Protein AF-A0A6L5X4W7-F1 (afdb_monomer)

Solvent-accessible surface area (backbone atoms only — not comparable to full-atom values): 11567 Å² total; per-residue (Å²): 134,82,78,75,78,80,90,70,80,94,71,83,84,60,66,62,68,62,53,49,51,51,50,54,52,50,35,51,54,45,37,59,67,44,64,81,65,64,87,34,60,48,41,43,51,51,49,67,75,43,66,89,52,52,74,65,56,51,49,57,47,39,52,72,73,75,53,34,45,56,34,51,51,49,30,52,44,45,70,76,76,35,60,69,74,57,45,42,52,52,55,25,48,48,55,48,50,41,41,53,49,50,30,61,71,78,48,89,60,44,68,68,54,46,51,49,49,48,50,56,60,68,68,52,73,64,74,72,36,51,69,47,3,46,57,52,33,36,35,57,49,55,46,23,52,43,18,45,53,44,3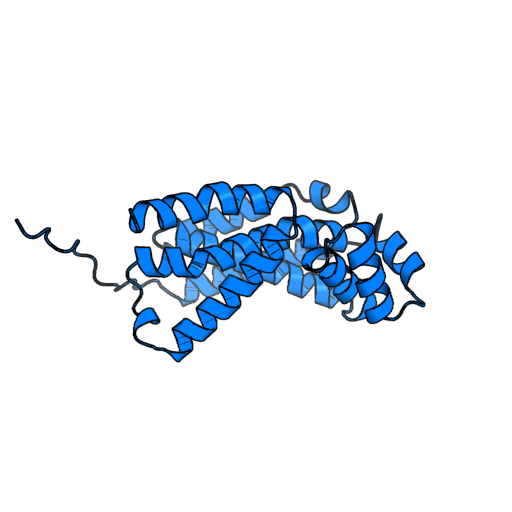4,48,43,66,58,54,37,58,77,66,66,49,81,51,77,82,35,67,69,55,39,52,53,51,52,51,48,17,51,52,12,42,56,40,13,50,47,36,76,73,48,29,52,51,46,58,68,64,54,45,54,61,57,51,64,75,75,109

Sequence (208 aa):
MMKKPCPHPFKRKQNIQYTIYVYSFFFILILLRHFDMQIISDDRVNIANHAEWTFRQIFEWRYTFNGRIFTDMAAEFFYFYVPFWLWKVVDSLVYVGIARLLVFYFSEEKLWQTITVCSLILLFPRDYLSSAGYIATTTNYIYTFFAVLIAVLPIVLALKEYPVFSDKKKVVGISILALFGLLYATNHDQYAMVLMGGVFPDALLSVI

Nearest PDB structures (foldseek):
  7g80-assembly1_B  TM=2.173E-01  e=8.366E+00  Homo sapiens

Mean predicted aligned error: 7.79 Å

Foldseek 3Di:
DDDDPDDDDPPLPAPVVLLVVLLVVLLVVQLVVCPPADQDAQSVVCCVVCVVPDLVRVQVCCCPPQNLNQLVSQLVCCSPPNDPSVVSSVLSVLLSLVLVLCCLQPHSVHSVSSNVSSVVSVPPDCVQCPPRGNSSSCSQPSVLSSLLSLLCVVVSCVVVVPPQVVDPVSVVVSVVSNVSSLVSNCSHPVSVVVCCVPVPVVVVVVVD

Secondary structure (DSSP, 8-state):
-PPPPP---------HHHHHHHHHHHHHHHHHHHTT----HHHHHHHHHHTTS-HHHHHHHHHHHT--HHHHHHHHHHHHHS-HHHHHHHHHHHHHHHHHHHHHHHS---HHHHHHHHHHHHTS-GGGGGSS-HHHHIIIIIHHHHHHHHHHHHHHHHHTT-GGGG-HHHHHHHHHHHHHHHHHHHTSHHHHHHHHHHTHHHHHHTT-

Radius of gyration: 19.48 Å; Cα contacts (8 Å, |Δi|>4): 186; chains: 1; bounding box: 50×45×49 Å

Structure (mmCIF, N/CA/C/O backbone):
data_AF-A0A6L5X4W7-F1
#
_entry.id   AF-A0A6L5X4W7-F1
#
loop_
_atom_site.group_PDB
_atom_site.id
_atom_site.type_symbol
_atom_site.label_atom_id
_atom_site.label_alt_id
_atom_site.label_comp_id
_atom_site.label_asym_id
_atom_site.label_entity_id
_atom_site.label_seq_id
_atom_site.pdbx_PDB_ins_code
_atom_site.Cartn_x
_atom_site.Cartn_y
_atom_site.Cartn_z
_atom_site.occupancy
_atom_site.B_iso_or_equiv
_atom_site.auth_seq_id
_atom_site.auth_comp_id
_atom_site.auth_asym_id
_atom_site.auth_atom_id
_atom_site.pdbx_PDB_model_num
ATOM 1 N N . MET A 1 1 ? -29.253 22.792 27.448 1.00 40.00 1 MET A N 1
ATOM 2 C CA . MET A 1 1 ? -29.399 21.320 27.475 1.00 40.00 1 MET A CA 1
ATOM 3 C C . MET A 1 1 ? -28.060 20.725 27.050 1.00 40.00 1 MET A C 1
ATOM 5 O O . MET A 1 1 ? -27.736 20.768 25.872 1.00 40.00 1 MET A O 1
ATOM 9 N N . MET A 1 2 ? -27.215 20.310 27.998 1.00 38.00 2 MET A N 1
ATOM 10 C CA . MET A 1 2 ? -25.923 19.695 27.666 1.00 38.00 2 MET A CA 1
ATOM 11 C C . MET A 1 2 ? -26.192 18.321 27.045 1.00 38.00 2 MET A C 1
ATOM 13 O O . MET A 1 2 ? -26.842 17.486 27.678 1.00 38.00 2 MET A O 1
ATOM 17 N N . LYS A 1 3 ? -25.728 18.088 25.810 1.00 45.03 3 LYS A N 1
ATOM 18 C CA . LYS A 1 3 ? -25.658 16.734 25.245 1.00 45.03 3 LYS A CA 1
ATOM 19 C C . LYS A 1 3 ? -24.838 15.894 26.222 1.00 45.03 3 LYS A C 1
ATOM 21 O O . LYS A 1 3 ? -23.683 16.216 26.487 1.00 45.03 3 LYS A O 1
ATOM 26 N N . LYS A 1 4 ? -25.445 14.847 26.786 1.00 37.75 4 LYS A N 1
ATOM 27 C CA . LYS A 1 4 ? -24.697 13.831 27.530 1.00 37.75 4 LYS A CA 1
ATOM 28 C C . LYS A 1 4 ? -23.595 13.303 26.598 1.00 37.75 4 LYS A C 1
ATOM 30 O O . LYS A 1 4 ? -23.931 12.955 25.463 1.00 37.75 4 LYS A O 1
ATOM 35 N N . PRO A 1 5 ? -22.323 13.247 27.027 1.00 44.12 5 PRO A N 1
ATOM 36 C CA . PRO A 1 5 ? -21.299 12.566 26.252 1.00 44.12 5 PRO A CA 1
ATOM 37 C C . PRO A 1 5 ? -21.742 11.115 26.042 1.00 44.12 5 PRO A C 1
ATOM 39 O O . PRO A 1 5 ? -22.247 10.469 26.966 1.00 44.12 5 PRO A O 1
ATOM 42 N N . CYS A 1 6 ? -21.630 10.641 24.801 1.00 41.16 6 CYS A N 1
ATOM 43 C CA . CYS A 1 6 ? -21.950 9.265 24.452 1.00 41.16 6 CYS A CA 1
ATOM 44 C C . CYS A 1 6 ? -21.047 8.343 25.291 1.00 41.16 6 CYS A C 1
ATOM 46 O O . CYS A 1 6 ? -19.826 8.509 25.269 1.00 41.16 6 CYS A O 1
ATOM 48 N N . PRO A 1 7 ? -21.597 7.409 26.080 1.00 42.53 7 PRO A N 1
ATOM 49 C CA . PRO A 1 7 ? -20.784 6.610 26.971 1.00 42.53 7 PRO A CA 1
ATOM 50 C C . PRO A 1 7 ? -20.213 5.431 26.190 1.00 42.53 7 PRO A C 1
ATOM 52 O O . PRO A 1 7 ? -20.824 4.372 26.164 1.00 42.53 7 PRO A O 1
ATOM 55 N N . HIS A 1 8 ? -19.019 5.563 25.617 1.00 43.31 8 HIS A N 1
ATOM 56 C CA . HIS A 1 8 ? -18.184 4.387 25.374 1.00 43.31 8 HIS A CA 1
ATOM 57 C C . HIS A 1 8 ? -16.732 4.650 25.773 1.00 43.31 8 HIS A C 1
ATOM 59 O O . HIS A 1 8 ? -15.946 5.159 24.977 1.00 43.31 8 HIS A O 1
ATOM 65 N N . PRO A 1 9 ? -16.337 4.269 27.004 1.00 45.81 9 PRO A N 1
ATOM 66 C CA . PRO A 1 9 ? -14.934 4.242 27.365 1.00 45.81 9 PRO A CA 1
ATOM 67 C C . PRO A 1 9 ? -14.241 3.198 26.489 1.00 45.81 9 PRO A C 1
ATOM 69 O O . PRO A 1 9 ? -14.661 2.039 26.429 1.00 45.81 9 PRO A O 1
ATOM 72 N N . PHE A 1 10 ? -13.171 3.613 25.816 1.00 50.00 10 PHE A N 1
ATOM 73 C CA . PHE A 1 10 ? -12.264 2.753 25.070 1.00 50.00 10 PHE A CA 1
ATOM 74 C C . PHE A 1 10 ? -11.654 1.694 26.009 1.00 50.00 10 PHE A C 1
ATOM 76 O O . PHE A 1 10 ? -10.582 1.855 26.583 1.00 50.00 10 PHE A O 1
ATOM 83 N N . LYS A 1 11 ? -12.374 0.587 26.196 1.00 47.62 11 LYS A N 1
ATOM 84 C CA . LYS A 1 11 ? -11.883 -0.679 26.745 1.00 47.62 11 LYS A CA 1
ATOM 85 C C . LYS A 1 11 ? -12.223 -1.786 25.751 1.00 47.62 11 LYS A C 1
ATOM 87 O O . LYS A 1 11 ? -13.002 -2.691 26.036 1.00 47.62 11 LYS A O 1
ATOM 92 N N . ARG A 1 12 ? -11.633 -1.717 24.554 1.00 54.84 12 ARG A N 1
ATOM 93 C CA . ARG A 1 12 ? -11.667 -2.826 23.591 1.00 54.84 12 ARG A CA 1
ATOM 94 C C . ARG A 1 12 ? -10.686 -3.900 24.051 1.00 54.84 12 ARG A C 1
ATOM 96 O O . ARG A 1 12 ? -9.509 -3.873 23.712 1.00 54.84 12 ARG A O 1
ATOM 103 N N . LYS A 1 13 ? -11.161 -4.847 24.860 1.00 50.84 13 LYS A N 1
ATOM 104 C CA . LYS A 1 13 ? -10.393 -6.044 25.234 1.00 50.84 13 LYS A CA 1
ATOM 105 C C . LYS A 1 13 ? -10.528 -7.089 24.118 1.00 50.84 13 LYS A C 1
ATOM 107 O O . LYS A 1 13 ? -11.171 -8.118 24.284 1.00 50.84 13 LYS A O 1
ATOM 112 N N . GLN A 1 14 ? -9.978 -6.786 22.944 1.00 60.69 14 GLN A N 1
ATOM 113 C CA . GLN A 1 14 ? -9.821 -7.791 21.897 1.00 60.69 14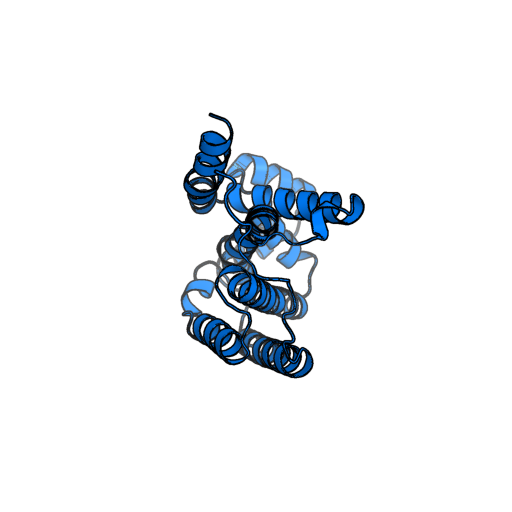 GLN A CA 1
ATOM 114 C C . GLN A 1 14 ? -8.681 -8.730 22.291 1.00 60.69 14 GLN A C 1
ATOM 116 O O . GLN A 1 14 ? -7.676 -8.304 22.864 1.00 60.69 14 GLN A O 1
ATOM 121 N N . ASN A 1 15 ? -8.829 -10.015 21.983 1.00 71.94 15 ASN A N 1
ATOM 122 C CA . ASN A 1 15 ? -7.757 -10.971 22.189 1.00 71.94 15 ASN A CA 1
ATOM 123 C C . ASN A 1 15 ? -6.703 -10.796 21.082 1.00 71.94 15 ASN A C 1
ATOM 125 O O . ASN A 1 15 ? -6.786 -11.403 20.015 1.00 71.94 15 ASN A O 1
ATOM 129 N N . ILE A 1 16 ? -5.757 -9.888 21.344 1.00 81.00 16 ILE A N 1
ATOM 130 C CA . ILE A 1 16 ? -4.736 -9.402 20.406 1.00 81.00 16 ILE A CA 1
ATOM 131 C C . ILE A 1 16 ? -3.954 -10.533 19.729 1.00 81.00 16 ILE A C 1
ATOM 133 O O . ILE A 1 16 ? -3.584 -10.414 18.564 1.00 81.00 16 ILE A O 1
ATOM 137 N N . GLN A 1 17 ? -3.774 -11.656 20.427 1.00 86.00 17 GLN A N 1
ATOM 138 C CA . GLN A 1 17 ? -3.069 -12.830 19.929 1.00 86.00 17 GLN A CA 1
ATOM 139 C C . GLN A 1 17 ? -3.770 -13.456 18.714 1.00 86.00 17 GLN A C 1
ATOM 141 O O . GLN A 1 17 ? -3.137 -13.666 17.682 1.00 86.00 17 GLN A O 1
ATOM 146 N N . TYR A 1 18 ? -5.084 -13.694 18.791 1.00 87.38 18 TYR A N 1
ATOM 147 C CA . TYR A 1 18 ? -5.831 -14.278 17.670 1.00 87.38 18 TYR A CA 1
ATOM 148 C C . TYR A 1 18 ? -5.894 -13.336 16.470 1.00 87.38 18 TYR A C 1
ATOM 150 O O . TYR A 1 18 ? -5.833 -13.781 15.328 1.00 87.38 18 TYR A O 1
ATOM 158 N N . THR A 1 19 ? -5.964 -12.030 16.716 1.00 88.44 19 THR A N 1
ATOM 159 C CA . THR A 1 19 ? -5.934 -11.021 15.653 1.00 88.44 19 THR A CA 1
ATOM 160 C C . THR A 1 19 ? -4.602 -11.029 14.907 1.00 88.44 19 THR A C 1
ATOM 162 O O . THR A 1 19 ? -4.597 -10.970 13.679 1.00 88.44 19 THR A O 1
ATOM 165 N N . ILE A 1 20 ? -3.482 -11.155 15.629 1.00 92.50 20 ILE A N 1
ATOM 166 C CA . ILE A 1 20 ? -2.155 -11.318 15.021 1.00 92.50 20 ILE A CA 1
ATOM 167 C C . ILE A 1 20 ? -2.128 -12.585 14.164 1.00 92.50 20 ILE A C 1
ATOM 169 O O . ILE A 1 20 ? -1.728 -12.509 13.008 1.00 92.50 20 ILE A O 1
ATOM 173 N N . TYR A 1 21 ? -2.625 -13.718 14.671 1.00 95.31 21 TYR A N 1
ATOM 174 C CA . TYR A 1 21 ? -2.662 -14.963 13.898 1.00 95.31 21 TYR A CA 1
ATOM 175 C C . TYR A 1 21 ? -3.481 -14.853 12.614 1.00 95.31 21 TYR A C 1
ATOM 177 O O . TYR A 1 21 ? -3.030 -15.333 11.577 1.00 95.31 21 TYR A O 1
ATOM 185 N N . VAL A 1 22 ? -4.637 -14.183 12.644 1.00 96.31 22 VAL A N 1
ATOM 186 C CA . VAL A 1 22 ? -5.439 -13.962 11.431 1.00 96.31 22 VAL A CA 1
ATOM 187 C C . VAL A 1 22 ? -4.683 -13.106 10.417 1.00 96.31 22 VAL A C 1
ATOM 189 O O . VAL A 1 22 ? -4.629 -13.483 9.250 1.00 96.31 22 VAL A O 1
ATOM 192 N N . TYR A 1 23 ? -4.054 -12.001 10.833 1.00 97.50 23 TYR A N 1
ATOM 193 C CA . TYR A 1 23 ? -3.281 -11.169 9.905 1.00 97.50 23 TYR A CA 1
ATOM 194 C C . TYR A 1 23 ? -2.031 -11.876 9.374 1.00 97.50 23 TYR A C 1
ATOM 196 O O . TYR A 1 23 ? -1.727 -11.742 8.193 1.00 97.50 23 TYR A O 1
ATOM 204 N N . SER A 1 24 ? -1.333 -12.658 10.201 1.00 97.81 24 SER A N 1
ATOM 205 C CA . SER A 1 24 ? -0.192 -13.467 9.762 1.00 97.81 24 SER A CA 1
ATOM 206 C C . SER A 1 24 ? -0.614 -14.543 8.764 1.00 97.81 24 SER A C 1
ATOM 208 O O . SER A 1 24 ? 0.044 -14.723 7.744 1.00 97.81 24 SER A O 1
ATOM 210 N N . PHE A 1 25 ? -1.731 -15.228 9.014 1.00 98.06 25 PHE A N 1
ATOM 211 C CA . PHE A 1 25 ? -2.269 -16.215 8.083 1.00 98.06 25 PHE A CA 1
ATOM 212 C C . PHE A 1 25 ? -2.708 -15.562 6.767 1.00 98.06 25 PHE A C 1
ATOM 214 O O . PHE A 1 25 ? -2.333 -16.023 5.693 1.00 98.06 25 PHE A O 1
ATOM 221 N N . PHE A 1 26 ? -3.425 -14.440 6.842 1.00 98.38 26 PHE A N 1
ATOM 222 C CA . PHE A 1 26 ? -3.819 -13.654 5.675 1.00 98.38 26 PHE A CA 1
ATOM 223 C C . PHE A 1 26 ? -2.608 -13.175 4.858 1.00 98.38 26 PHE A C 1
ATOM 225 O O . PHE A 1 26 ? -2.605 -13.325 3.640 1.00 98.38 26 PHE A O 1
ATOM 232 N N . PHE A 1 27 ? -1.555 -12.682 5.517 1.00 98.44 27 PHE A N 1
ATOM 233 C CA . PHE A 1 27 ? -0.293 -12.315 4.871 1.00 98.44 27 PHE A CA 1
ATOM 234 C C . PHE A 1 27 ? 0.314 -13.488 4.095 1.00 98.44 27 PHE A C 1
ATOM 236 O O . PHE A 1 27 ? 0.670 -13.325 2.931 1.00 98.44 27 PHE A O 1
ATOM 243 N N . ILE A 1 28 ? 0.394 -14.672 4.714 1.00 98.31 28 ILE A N 1
ATOM 244 C CA . ILE A 1 28 ? 0.925 -15.876 4.060 1.00 98.31 28 ILE A CA 1
ATOM 245 C C . ILE A 1 28 ? 0.084 -16.228 2.830 1.00 98.31 28 ILE A C 1
ATOM 247 O O . ILE A 1 28 ? 0.647 -16.509 1.777 1.00 98.31 28 ILE A O 1
ATOM 251 N N . LEU A 1 29 ? -1.248 -16.172 2.923 1.00 97.69 29 LEU A N 1
ATOM 252 C CA . LEU A 1 29 ? -2.125 -16.451 1.784 1.00 97.69 29 LEU A CA 1
ATOM 253 C C . LEU A 1 29 ? -1.914 -15.469 0.626 1.00 97.69 29 LEU A C 1
ATOM 255 O O . LEU A 1 29 ? -1.832 -15.902 -0.522 1.00 97.69 29 LEU A O 1
ATOM 259 N N . ILE A 1 30 ? -1.797 -14.168 0.905 1.00 97.12 30 ILE A N 1
ATOM 260 C CA . ILE A 1 30 ? -1.504 -13.163 -0.128 1.00 97.12 30 ILE A CA 1
ATOM 261 C C . ILE A 1 30 ? -0.120 -13.405 -0.736 1.00 97.12 30 ILE A C 1
ATOM 263 O O . ILE A 1 30 ? 0.009 -13.439 -1.956 1.00 97.12 30 ILE A O 1
ATOM 267 N N . LEU A 1 31 ? 0.895 -13.669 0.089 1.00 96.88 31 LEU A N 1
ATOM 268 C CA . LEU A 1 31 ? 2.251 -13.934 -0.386 1.00 96.88 31 LEU A CA 1
ATOM 269 C C . LEU A 1 31 ? 2.315 -15.181 -1.280 1.00 96.88 31 LEU A C 1
ATOM 271 O O . LEU A 1 31 ? 2.976 -15.158 -2.317 1.00 96.88 31 LEU A O 1
ATOM 275 N N . LEU A 1 32 ? 1.594 -16.247 -0.917 1.00 96.06 32 LEU A N 1
ATOM 276 C CA . LEU A 1 32 ? 1.446 -17.440 -1.752 1.00 96.06 32 LEU A CA 1
ATOM 277 C C . LEU A 1 32 ? 0.764 -17.104 -3.078 1.00 96.06 32 LEU A C 1
ATOM 279 O O . LEU A 1 32 ? 1.234 -17.542 -4.126 1.00 96.06 32 LEU A O 1
ATOM 283 N N . ARG A 1 33 ? -0.291 -16.277 -3.053 1.00 93.31 33 ARG A N 1
ATOM 284 C CA . ARG A 1 33 ? -0.901 -15.771 -4.286 1.00 93.31 33 ARG A CA 1
ATOM 285 C C . ARG A 1 33 ? 0.063 -14.920 -5.089 1.00 93.31 33 ARG A C 1
ATOM 287 O O . ARG A 1 33 ? -0.084 -14.909 -6.288 1.00 93.31 33 ARG A O 1
ATOM 294 N N . HIS A 1 34 ? 1.026 -14.223 -4.496 1.00 94.94 34 HIS A N 1
ATOM 295 C CA . HIS A 1 34 ? 1.996 -13.417 -5.243 1.00 94.94 34 HIS A CA 1
ATOM 296 C C . HIS A 1 34 ? 3.151 -14.238 -5.831 1.00 94.94 34 HIS A C 1
ATOM 298 O O . HIS A 1 34 ? 3.940 -13.725 -6.628 1.00 94.94 34 HIS A O 1
ATOM 304 N N . PHE A 1 35 ? 3.283 -15.516 -5.479 1.00 91.94 35 PHE A N 1
ATOM 305 C CA . PHE A 1 35 ? 4.456 -16.305 -5.839 1.00 91.94 35 PHE A CA 1
ATOM 306 C C . PHE A 1 35 ? 4.638 -16.473 -7.358 1.00 91.94 35 PHE A C 1
ATOM 308 O O . PHE A 1 35 ? 5.743 -16.298 -7.866 1.00 91.94 35 PHE A O 1
ATOM 315 N N . ASP A 1 36 ? 3.552 -16.685 -8.090 1.00 90.56 36 ASP A N 1
ATOM 316 C CA . ASP A 1 36 ? 3.480 -16.825 -9.553 1.00 90.56 36 ASP A CA 1
ATOM 317 C C . ASP A 1 36 ? 3.447 -15.490 -10.327 1.00 90.56 36 ASP A C 1
ATOM 319 O O . ASP A 1 36 ? 3.492 -15.515 -11.553 1.00 90.56 36 ASP A O 1
ATOM 323 N N . MET A 1 37 ? 3.407 -14.324 -9.659 1.00 94.12 37 MET A N 1
ATOM 324 C CA . MET A 1 37 ? 3.552 -13.029 -10.348 1.00 94.12 37 MET A CA 1
ATOM 325 C C . MET A 1 37 ? 4.882 -12.991 -11.104 1.00 94.12 37 MET A C 1
ATOM 327 O O . MET A 1 37 ? 5.911 -13.433 -10.583 1.00 94.12 37 MET A O 1
ATOM 331 N N . GLN A 1 38 ? 4.872 -12.385 -12.286 1.00 94.44 38 GLN A N 1
ATOM 332 C CA . GLN A 1 38 ? 6.037 -12.227 -13.154 1.00 94.44 38 GLN A CA 1
ATOM 333 C C . GLN A 1 38 ? 6.147 -10.786 -13.650 1.00 94.44 38 GLN A C 1
ATOM 335 O O . GLN A 1 38 ? 5.160 -10.059 -13.667 1.00 94.44 38 GLN A O 1
ATOM 340 N N . ILE A 1 39 ? 7.338 -10.397 -14.101 1.00 95.19 39 ILE A N 1
ATOM 341 C CA . ILE A 1 39 ? 7.549 -9.126 -14.799 1.00 95.19 39 ILE A CA 1
ATOM 342 C C . ILE A 1 39 ? 7.018 -9.252 -16.235 1.00 95.19 39 ILE A C 1
ATOM 344 O O . ILE A 1 39 ? 7.587 -9.950 -17.089 1.00 95.19 39 ILE A O 1
ATOM 348 N N . ILE A 1 40 ? 5.896 -8.588 -16.495 1.00 95.12 40 ILE A N 1
ATOM 349 C CA . ILE A 1 40 ? 5.129 -8.657 -17.746 1.00 95.12 40 ILE A CA 1
ATOM 350 C C . ILE A 1 40 ? 4.644 -7.261 -18.152 1.00 95.12 40 ILE A C 1
ATOM 352 O O . ILE A 1 40 ? 4.711 -6.335 -17.351 1.00 95.12 40 ILE A O 1
ATOM 356 N N . SER A 1 41 ? 4.145 -7.124 -19.383 1.00 94.38 41 SER A N 1
ATOM 357 C CA . SER A 1 41 ? 3.499 -5.895 -19.873 1.00 94.38 41 SER A CA 1
ATOM 358 C C . SER A 1 41 ? 4.343 -4.631 -19.615 1.00 94.38 41 SER A C 1
ATOM 360 O O . SER A 1 41 ? 5.545 -4.648 -19.905 1.00 94.38 41 SER A O 1
ATOM 362 N N . ASP A 1 42 ? 3.759 -3.554 -19.079 1.00 92.06 42 ASP A N 1
ATOM 363 C CA . ASP A 1 42 ? 4.446 -2.274 -18.888 1.00 92.06 42 ASP A CA 1
ATOM 364 C C . ASP A 1 42 ? 5.577 -2.372 -17.862 1.00 92.06 42 ASP A C 1
ATOM 366 O O . ASP A 1 42 ? 6.551 -1.636 -17.998 1.00 92.06 42 ASP A O 1
ATOM 370 N N . ASP A 1 43 ? 5.532 -3.303 -16.897 1.00 94.69 43 ASP A N 1
ATOM 371 C CA . ASP A 1 43 ? 6.676 -3.548 -16.002 1.00 94.69 43 ASP A CA 1
ATOM 372 C C . ASP A 1 43 ? 7.929 -3.858 -16.841 1.00 94.69 43 ASP A C 1
ATOM 374 O O . ASP A 1 43 ? 8.995 -3.274 -16.649 1.00 94.69 43 ASP A O 1
ATOM 378 N N . ARG A 1 44 ? 7.791 -4.745 -17.837 1.00 95.81 44 ARG A N 1
ATOM 379 C CA . ARG A 1 44 ? 8.895 -5.142 -18.724 1.00 95.81 44 ARG A CA 1
ATOM 380 C C . ARG A 1 44 ? 9.338 -4.001 -19.636 1.00 95.81 44 ARG A C 1
ATOM 382 O O . ARG A 1 44 ? 10.536 -3.834 -19.853 1.00 95.81 44 ARG A O 1
ATOM 389 N N . VAL A 1 45 ? 8.384 -3.251 -20.185 1.00 94.50 45 VAL A N 1
ATOM 390 C CA . VAL A 1 45 ? 8.664 -2.135 -21.101 1.00 94.50 45 VAL A CA 1
ATOM 391 C C . VAL A 1 45 ? 9.388 -1.003 -20.373 1.00 94.50 45 VAL A C 1
ATOM 393 O O . VAL A 1 45 ? 10.401 -0.521 -20.872 1.00 94.50 45 VAL A O 1
ATOM 396 N N . ASN A 1 46 ? 8.927 -0.618 -19.181 1.00 93.06 46 ASN A N 1
ATOM 397 C CA . ASN A 1 46 ? 9.560 0.433 -18.381 1.00 93.06 46 ASN A CA 1
ATOM 398 C C . ASN A 1 46 ? 10.975 0.026 -17.948 1.00 93.06 46 ASN A C 1
ATOM 400 O O . ASN A 1 46 ? 11.902 0.819 -18.099 1.00 93.06 46 ASN A O 1
ATOM 404 N N . ILE A 1 47 ? 11.170 -1.227 -17.512 1.00 94.75 47 ILE A N 1
ATOM 405 C CA . ILE A 1 47 ? 12.507 -1.746 -17.185 1.00 94.75 47 ILE A CA 1
ATOM 406 C C . ILE A 1 47 ? 13.449 -1.628 -18.387 1.00 94.75 47 ILE A C 1
ATOM 408 O O . ILE A 1 47 ? 14.573 -1.164 -18.230 1.00 94.75 47 ILE A O 1
ATOM 412 N N . ALA A 1 48 ? 13.002 -2.019 -19.584 1.00 95.00 48 ALA A N 1
ATOM 413 C CA . ALA A 1 48 ? 13.830 -1.957 -20.786 1.00 95.00 48 ALA A CA 1
ATOM 414 C C . ALA A 1 48 ? 14.139 -0.513 -21.220 1.00 95.00 48 ALA A C 1
ATOM 416 O O . ALA A 1 48 ? 15.272 -0.214 -21.592 1.00 95.00 48 ALA A O 1
ATOM 417 N N . ASN A 1 49 ? 13.153 0.384 -21.156 1.00 92.94 49 ASN A N 1
ATOM 418 C CA . ASN A 1 49 ? 13.297 1.765 -21.618 1.00 92.94 49 ASN A CA 1
ATOM 419 C C . ASN A 1 49 ? 14.120 2.638 -20.662 1.00 92.94 49 ASN A C 1
ATOM 421 O O . ASN A 1 49 ? 14.786 3.568 -21.115 1.00 92.94 49 ASN A O 1
ATOM 425 N N . HIS A 1 50 ? 14.075 2.357 -19.358 1.00 92.50 50 HIS A N 1
ATOM 426 C CA . HIS A 1 50 ? 14.727 3.176 -18.332 1.00 92.50 50 HIS A CA 1
ATOM 427 C C . HIS A 1 50 ? 15.970 2.520 -17.714 1.00 92.50 50 HIS A C 1
ATOM 429 O O . HIS A 1 50 ? 16.538 3.085 -16.784 1.00 92.50 50 HIS A O 1
ATOM 435 N N . ALA A 1 51 ? 16.428 1.371 -18.228 1.00 91.00 51 ALA A N 1
ATOM 436 C CA . ALA A 1 51 ? 17.573 0.633 -17.678 1.00 91.00 51 ALA A CA 1
ATOM 437 C C . ALA A 1 51 ? 18.844 1.488 -17.524 1.00 91.00 51 ALA A C 1
ATOM 439 O O . ALA A 1 51 ? 19.566 1.357 -16.540 1.00 91.00 51 ALA A O 1
ATOM 440 N N . GLU A 1 52 ? 19.092 2.375 -18.489 1.00 93.06 52 GLU A N 1
ATOM 441 C CA . GLU A 1 52 ? 20.280 3.238 -18.535 1.00 93.06 52 GLU A CA 1
ATOM 442 C C . GLU A 1 52 ? 20.020 4.644 -17.969 1.00 93.06 52 GLU A C 1
ATOM 444 O O . GLU A 1 52 ? 20.892 5.515 -18.001 1.00 93.06 52 GLU A O 1
ATOM 449 N N . TRP A 1 53 ? 18.801 4.915 -17.497 1.00 93.19 53 TRP A N 1
ATOM 450 C CA . TRP A 1 53 ? 18.426 6.226 -16.985 1.00 93.19 53 TRP A CA 1
ATOM 451 C C . TRP A 1 53 ? 18.690 6.297 -15.485 1.00 93.19 53 TRP A C 1
ATOM 453 O O . TRP A 1 53 ? 18.393 5.389 -14.713 1.00 93.19 53 TRP A O 1
ATOM 463 N N . THR A 1 54 ? 19.207 7.433 -15.034 1.00 92.75 54 THR A N 1
ATOM 464 C CA . THR A 1 54 ? 19.298 7.723 -13.603 1.00 92.75 54 THR A CA 1
ATOM 465 C C . THR A 1 54 ? 17.908 7.992 -13.022 1.00 92.75 54 THR A C 1
ATOM 467 O O . THR A 1 54 ? 17.034 8.535 -13.698 1.00 92.75 54 THR A O 1
ATOM 470 N N . PHE A 1 55 ? 17.720 7.728 -11.725 1.00 89.25 55 PHE A N 1
ATOM 471 C CA . PHE A 1 55 ? 16.461 8.027 -11.026 1.00 89.25 55 PHE A CA 1
ATOM 472 C C . PHE A 1 55 ? 16.001 9.483 -11.211 1.00 89.25 55 PHE A C 1
ATOM 474 O O . PHE A 1 55 ? 14.812 9.759 -11.343 1.00 89.25 55 PHE A O 1
ATOM 481 N N . ARG A 1 56 ? 16.955 10.422 -11.273 1.00 92.69 56 ARG A N 1
ATOM 482 C CA . ARG A 1 56 ? 16.675 11.837 -11.536 1.00 92.69 56 ARG A CA 1
ATOM 483 C C . ARG A 1 56 ? 16.129 12.070 -12.948 1.00 92.69 56 ARG A C 1
ATOM 485 O O . ARG A 1 56 ? 15.173 12.822 -13.091 1.00 92.69 56 ARG A O 1
ATOM 492 N N . GLN A 1 57 ? 16.708 11.438 -13.968 1.00 93.94 57 GLN A N 1
ATOM 493 C CA . GLN A 1 57 ? 16.220 11.559 -15.348 1.00 93.94 57 GLN A CA 1
ATOM 494 C C . GLN A 1 57 ? 14.806 10.994 -15.487 1.00 93.94 57 GLN A C 1
ATOM 496 O O . GLN A 1 57 ? 13.956 11.628 -16.107 1.00 93.94 57 GLN A O 1
ATOM 501 N N . ILE A 1 58 ? 14.533 9.850 -14.852 1.00 92.50 58 ILE A N 1
ATOM 502 C CA . ILE A 1 58 ? 13.190 9.259 -14.822 1.00 92.50 58 ILE A CA 1
ATOM 503 C C . ILE A 1 58 ? 12.205 10.221 -14.141 1.00 92.50 58 ILE A C 1
ATOM 505 O O . ILE A 1 58 ? 11.128 10.475 -14.677 1.00 92.50 58 ILE A O 1
ATOM 509 N N . PHE A 1 59 ? 12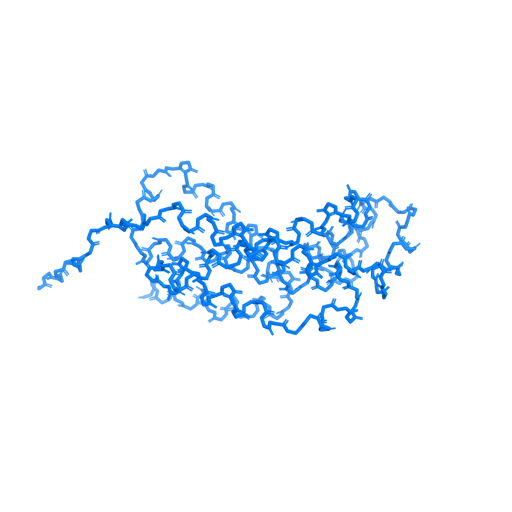.592 10.821 -13.010 1.00 92.56 59 PHE A N 1
ATOM 510 C CA . PHE A 1 59 ? 11.775 11.815 -12.311 1.00 92.56 59 PHE A CA 1
ATOM 511 C C . PHE A 1 59 ? 11.447 13.029 -13.189 1.00 92.56 59 PHE A C 1
ATOM 513 O O . PHE A 1 59 ? 10.281 13.399 -13.312 1.00 92.56 59 PHE A O 1
ATOM 520 N N . GLU A 1 60 ? 12.455 13.645 -13.813 1.00 93.19 60 GLU A N 1
ATOM 521 C CA . GLU A 1 60 ? 12.282 14.822 -14.677 1.00 93.19 60 GLU A CA 1
ATOM 522 C C . GLU A 1 60 ? 11.404 14.503 -15.901 1.00 93.19 60 GLU A C 1
ATOM 524 O O . GLU A 1 60 ? 10.540 15.300 -16.285 1.00 93.19 60 GLU A O 1
ATOM 529 N N . TRP A 1 61 ? 11.562 13.307 -16.473 1.00 91.06 61 TRP A N 1
ATOM 530 C CA . TRP A 1 61 ? 10.722 12.833 -17.566 1.00 91.06 61 TRP A CA 1
ATOM 531 C C . TRP A 1 61 ? 9.266 12.617 -17.134 1.00 91.06 61 TRP A C 1
ATOM 533 O O . TRP A 1 61 ? 8.368 13.174 -17.765 1.00 91.06 61 TRP A O 1
ATOM 543 N N . ARG A 1 62 ? 9.009 11.897 -16.031 1.00 88.94 62 ARG A N 1
ATOM 544 C CA . ARG A 1 62 ? 7.647 11.672 -15.499 1.00 88.94 62 ARG A CA 1
ATOM 545 C C . ARG A 1 62 ? 6.956 12.985 -15.139 1.00 88.94 62 ARG A C 1
ATOM 547 O O . ARG A 1 62 ? 5.782 13.170 -15.463 1.00 88.94 62 ARG A O 1
ATOM 554 N N . TYR A 1 63 ? 7.698 13.914 -14.533 1.00 87.31 63 TYR A N 1
ATOM 555 C CA . TYR A 1 63 ? 7.215 15.258 -14.213 1.00 87.31 63 TYR A CA 1
ATOM 556 C C . TYR A 1 63 ? 6.679 15.979 -15.456 1.00 87.31 63 TYR A C 1
ATOM 558 O O . TYR A 1 63 ? 5.618 16.594 -15.404 1.00 87.31 63 TYR A O 1
ATOM 566 N N . THR A 1 64 ? 7.389 15.866 -16.580 1.00 87.62 64 THR A N 1
ATOM 567 C CA . THR A 1 64 ? 7.045 16.554 -17.832 1.00 87.62 64 THR A CA 1
ATOM 568 C C . THR A 1 64 ? 5.987 15.802 -18.646 1.00 87.62 64 THR A C 1
ATOM 570 O O . THR A 1 64 ? 5.183 16.427 -19.331 1.00 87.62 64 THR A O 1
ATOM 573 N N . PHE A 1 65 ? 5.979 14.468 -18.593 1.00 85.06 65 PHE A N 1
ATOM 574 C CA . PHE A 1 65 ? 5.143 13.632 -19.456 1.00 85.06 65 PHE A CA 1
ATOM 575 C C . PHE A 1 65 ? 3.695 13.508 -18.966 1.00 85.06 65 PHE A C 1
ATOM 577 O O . PHE A 1 65 ? 2.768 13.713 -19.746 1.00 85.06 65 PHE A O 1
ATOM 584 N N . ASN A 1 66 ? 3.486 13.162 -17.691 1.00 83.50 66 ASN A N 1
ATOM 585 C CA . ASN A 1 66 ? 2.140 12.934 -17.143 1.00 83.50 66 ASN A CA 1
ATOM 586 C C . ASN A 1 66 ? 1.922 13.501 -15.728 1.00 83.50 66 ASN A C 1
ATOM 588 O O . ASN A 1 66 ? 0.792 13.505 -15.249 1.00 83.50 66 ASN A O 1
ATOM 592 N N . GLY A 1 67 ? 2.976 13.956 -15.043 1.00 81.94 67 GLY A N 1
ATOM 593 C CA . GLY A 1 67 ? 2.894 14.504 -13.689 1.00 81.94 67 GLY A CA 1
ATOM 594 C C . GLY A 1 67 ? 2.595 13.480 -12.584 1.00 81.94 67 GLY A C 1
ATOM 595 O O . GLY A 1 67 ? 2.504 13.874 -11.420 1.00 81.94 67 GLY A O 1
ATOM 596 N N . ARG A 1 68 ? 2.484 12.177 -12.891 1.00 84.12 68 ARG A N 1
ATOM 597 C CA . ARG A 1 68 ? 2.194 11.086 -11.935 1.00 84.12 68 ARG A CA 1
ATOM 598 C C . ARG A 1 68 ? 3.443 10.623 -11.187 1.00 84.12 68 ARG A C 1
ATOM 600 O O . ARG A 1 68 ? 3.847 9.467 -11.223 1.00 84.12 68 ARG A O 1
ATOM 607 N N . ILE A 1 69 ? 4.089 11.564 -10.518 1.00 88.19 69 ILE A N 1
ATOM 608 C CA . ILE A 1 69 ? 5.362 11.367 -9.830 1.00 88.19 69 ILE A CA 1
ATOM 609 C C . ILE A 1 69 ? 5.267 10.302 -8.731 1.00 88.19 69 ILE A C 1
ATOM 611 O O . ILE A 1 69 ? 6.132 9.445 -8.653 1.00 88.19 69 ILE A O 1
ATOM 615 N N . PHE A 1 70 ? 4.262 10.321 -7.860 1.00 88.81 70 PHE A N 1
ATOM 616 C CA . PHE A 1 70 ? 4.237 9.443 -6.687 1.00 88.81 70 PHE A CA 1
ATOM 617 C C . PHE A 1 70 ? 3.960 7.981 -7.040 1.00 88.81 70 PHE A C 1
ATOM 619 O O . PHE A 1 70 ? 4.608 7.094 -6.484 1.00 88.81 70 PHE A O 1
ATOM 626 N N . THR A 1 71 ? 3.033 7.717 -7.961 1.00 90.31 71 THR A N 1
ATOM 627 C CA . THR A 1 71 ? 2.691 6.346 -8.359 1.00 90.31 71 THR A CA 1
ATOM 628 C C . THR A 1 71 ? 3.733 5.767 -9.310 1.00 90.31 71 THR A C 1
ATOM 630 O O . THR A 1 71 ? 4.248 4.674 -9.055 1.00 90.31 71 THR A O 1
ATOM 633 N N . ASP A 1 72 ? 4.113 6.514 -10.353 1.00 90.50 72 ASP A N 1
ATOM 634 C CA . ASP A 1 72 ? 5.058 6.021 -11.351 1.00 90.50 72 ASP A CA 1
ATOM 635 C C . ASP A 1 72 ? 6.462 5.915 -10.752 1.00 90.50 72 ASP A C 1
ATOM 637 O O . ASP A 1 72 ? 7.086 4.868 -10.882 1.00 90.50 72 ASP A O 1
ATOM 641 N N . MET A 1 73 ? 6.948 6.912 -9.997 1.00 92.38 73 MET A N 1
ATOM 642 C CA . MET A 1 73 ? 8.274 6.793 -9.367 1.00 92.38 73 MET A CA 1
ATOM 643 C C . MET A 1 73 ? 8.320 5.705 -8.294 1.00 92.38 73 MET A C 1
ATOM 645 O O . MET A 1 73 ? 9.390 5.148 -8.054 1.00 92.38 73 MET A O 1
ATOM 649 N N . ALA A 1 74 ? 7.193 5.368 -7.657 1.00 94.12 74 ALA A N 1
ATOM 650 C CA . ALA A 1 74 ? 7.141 4.202 -6.780 1.00 94.12 74 ALA A CA 1
ATOM 651 C C . ALA A 1 74 ? 7.340 2.903 -7.574 1.00 94.12 74 ALA A C 1
ATOM 653 O O . ALA A 1 74 ? 8.092 2.041 -7.126 1.00 94.12 74 ALA A O 1
ATOM 654 N N . ALA A 1 75 ? 6.728 2.771 -8.756 1.00 94.69 75 ALA A N 1
ATOM 655 C CA . ALA A 1 75 ? 6.963 1.623 -9.630 1.00 94.69 75 ALA A CA 1
ATOM 656 C C . ALA A 1 75 ? 8.428 1.554 -10.090 1.00 94.69 75 ALA A C 1
ATOM 658 O O . ALA A 1 75 ? 9.064 0.516 -9.933 1.00 94.69 75 ALA A O 1
ATOM 659 N N . GLU A 1 76 ? 8.993 2.677 -10.546 1.00 94.44 76 GLU A N 1
ATOM 660 C CA . GLU A 1 76 ? 10.401 2.785 -10.966 1.00 94.44 76 GLU A CA 1
ATOM 661 C C . GLU A 1 76 ? 11.363 2.427 -9.824 1.00 94.44 76 GLU A C 1
ATOM 663 O O . GLU A 1 76 ? 12.356 1.725 -10.021 1.00 94.44 76 GLU A O 1
ATOM 668 N N . PHE A 1 77 ? 11.038 2.830 -8.593 1.00 94.88 77 PHE A N 1
ATOM 669 C CA . PHE A 1 77 ? 11.792 2.411 -7.417 1.00 94.88 77 PHE A CA 1
ATOM 670 C C . PHE A 1 77 ? 11.798 0.881 -7.256 1.00 94.88 77 PHE A C 1
ATOM 672 O O . PHE A 1 77 ? 12.856 0.286 -7.040 1.00 94.88 77 PHE A O 1
ATOM 679 N N . PHE A 1 78 ? 10.643 0.224 -7.399 1.00 96.38 78 PHE A N 1
ATOM 680 C CA . PHE A 1 78 ? 10.564 -1.235 -7.300 1.00 96.38 78 PHE A CA 1
ATOM 681 C C . PHE A 1 78 ? 11.207 -1.967 -8.478 1.00 96.38 78 PHE A C 1
ATOM 683 O O . PHE A 1 78 ? 11.739 -3.053 -8.269 1.00 96.38 78 PHE A O 1
ATOM 690 N N . TYR A 1 79 ? 11.210 -1.389 -9.678 1.00 94.88 79 TYR A N 1
ATOM 691 C CA . TYR A 1 79 ? 11.875 -1.979 -10.839 1.00 94.88 79 TYR A CA 1
ATOM 692 C C . TYR A 1 79 ? 13.386 -2.101 -10.653 1.00 94.88 79 TYR A C 1
ATOM 694 O O . TYR A 1 79 ? 13.960 -3.141 -10.976 1.00 94.88 79 TYR A O 1
ATOM 702 N N . PHE A 1 80 ? 14.028 -1.056 -10.125 1.00 94.06 80 PHE A N 1
ATOM 703 C CA . PHE A 1 80 ? 15.488 -0.941 -10.175 1.00 94.06 80 PHE A CA 1
ATOM 704 C C . PHE A 1 80 ? 16.189 -1.109 -8.827 1.00 94.06 80 PHE A C 1
ATOM 706 O O . PHE A 1 80 ? 17.363 -1.474 -8.794 1.00 94.06 80 PHE A O 1
ATOM 713 N N . TYR A 1 81 ? 15.496 -0.873 -7.710 1.00 93.81 81 TYR A N 1
ATOM 714 C CA . TYR A 1 81 ? 16.130 -0.824 -6.386 1.00 93.81 81 TYR A CA 1
ATOM 715 C C . TYR A 1 81 ? 15.641 -1.901 -5.422 1.00 93.81 81 TYR A C 1
ATOM 717 O O . TYR A 1 81 ? 16.217 -2.069 -4.346 1.00 93.81 81 TYR A O 1
ATOM 725 N N . VAL A 1 82 ? 14.603 -2.655 -5.790 1.00 95.50 82 VAL A N 1
ATOM 726 C CA . VAL A 1 82 ? 14.032 -3.696 -4.937 1.00 95.50 82 VAL A CA 1
ATOM 727 C C . VAL A 1 82 ? 13.997 -5.016 -5.700 1.00 95.50 82 VAL A C 1
ATOM 729 O O . VAL A 1 82 ? 13.347 -5.111 -6.737 1.00 95.50 82 VAL A O 1
ATOM 732 N N . PRO A 1 83 ? 14.640 -6.081 -5.191 1.00 96.06 83 PRO A N 1
ATOM 733 C CA . PRO A 1 83 ? 14.495 -7.404 -5.775 1.00 96.06 83 PRO A CA 1
ATOM 734 C C . PRO A 1 83 ? 13.021 -7.802 -5.869 1.00 96.06 83 PRO A C 1
ATOM 736 O O . PRO A 1 83 ? 12.265 -7.637 -4.911 1.00 96.06 83 PRO A O 1
ATOM 739 N N . PHE A 1 84 ? 12.616 -8.394 -6.990 1.00 95.81 84 PHE A N 1
ATOM 740 C CA . PHE A 1 84 ? 11.202 -8.670 -7.257 1.00 95.81 84 PHE A CA 1
ATOM 741 C C . PHE A 1 84 ? 10.517 -9.522 -6.173 1.00 95.81 84 PHE A C 1
ATOM 743 O O . PHE A 1 84 ? 9.363 -9.285 -5.823 1.00 95.81 84 PHE A O 1
ATOM 750 N N . TRP A 1 85 ? 11.232 -10.480 -5.573 1.00 96.06 85 TRP A N 1
ATOM 751 C CA . TRP A 1 85 ? 10.708 -11.272 -4.455 1.00 96.06 85 TRP A CA 1
ATOM 752 C C . TRP A 1 85 ? 10.430 -10.420 -3.207 1.00 96.06 85 TRP A C 1
ATOM 754 O O . TRP A 1 85 ? 9.459 -10.675 -2.497 1.00 96.06 85 TRP A O 1
ATOM 764 N N . LEU A 1 86 ? 11.253 -9.400 -2.947 1.00 97.25 86 LEU A N 1
ATOM 765 C CA . LEU A 1 86 ? 11.083 -8.494 -1.817 1.00 97.25 86 LEU A CA 1
ATOM 766 C C . LEU A 1 86 ? 9.927 -7.526 -2.083 1.00 97.25 86 LEU A C 1
ATOM 768 O O . LEU A 1 86 ? 9.144 -7.263 -1.174 1.00 97.25 86 LEU A O 1
ATOM 772 N N . TRP A 1 87 ? 9.751 -7.071 -3.328 1.00 97.69 87 TRP A N 1
ATOM 773 C CA . TRP A 1 87 ? 8.558 -6.310 -3.706 1.00 97.69 87 TRP A CA 1
ATOM 774 C C . TRP A 1 87 ? 7.276 -7.107 -3.427 1.00 97.69 87 TRP A C 1
ATOM 776 O O . TRP A 1 87 ? 6.375 -6.566 -2.799 1.00 97.69 87 TRP A O 1
ATOM 786 N N . LYS A 1 88 ? 7.214 -8.406 -3.754 1.00 97.19 88 LYS A N 1
ATOM 787 C CA . LYS A 1 88 ? 6.045 -9.255 -3.433 1.00 97.19 88 LYS A CA 1
ATOM 788 C C . LYS A 1 88 ? 5.729 -9.292 -1.936 1.00 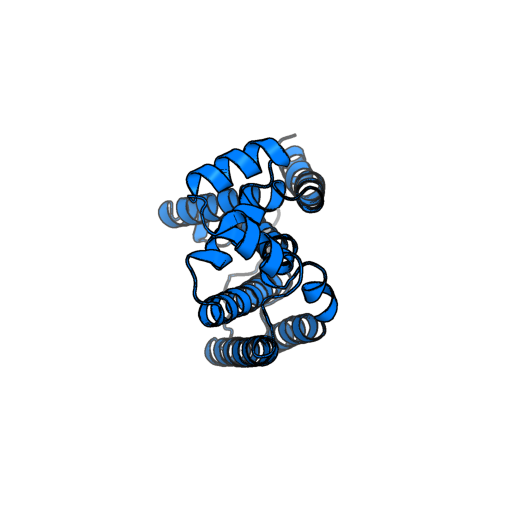97.19 88 LYS A C 1
ATOM 790 O O . LYS A 1 88 ? 4.556 -9.324 -1.558 1.00 97.19 88 LYS A O 1
ATOM 795 N N . VAL A 1 89 ? 6.758 -9.290 -1.084 1.00 98.00 89 VAL A N 1
ATOM 796 C CA . VAL A 1 89 ? 6.603 -9.210 0.379 1.00 98.00 89 VAL A CA 1
ATOM 797 C C . VAL A 1 89 ? 6.026 -7.855 0.784 1.00 98.00 89 VAL A C 1
ATOM 799 O O . VAL A 1 89 ? 5.066 -7.816 1.551 1.00 98.00 89 VAL A O 1
ATOM 802 N N . VAL A 1 90 ? 6.566 -6.757 0.249 1.00 97.69 90 VAL A N 1
ATOM 803 C CA . VAL A 1 90 ? 6.068 -5.396 0.509 1.00 97.69 90 VAL A CA 1
ATOM 804 C C . VAL A 1 90 ? 4.620 -5.245 0.044 1.00 97.69 90 VAL A C 1
ATOM 806 O O . VAL A 1 90 ? 3.777 -4.814 0.826 1.00 97.69 90 VAL A O 1
ATOM 809 N N . ASP A 1 91 ? 4.311 -5.670 -1.178 1.00 97.44 91 ASP A N 1
ATOM 810 C CA . ASP A 1 91 ? 2.970 -5.625 -1.762 1.00 97.44 91 ASP A CA 1
ATOM 811 C C . ASP A 1 91 ? 1.981 -6.427 -0.899 1.00 97.44 91 ASP A C 1
ATOM 813 O O . ASP A 1 91 ? 0.926 -5.925 -0.518 1.00 97.44 91 ASP A O 1
ATOM 817 N N . SER A 1 92 ? 2.377 -7.615 -0.424 1.00 97.81 92 SER A N 1
ATOM 818 C CA . SER A 1 92 ? 1.567 -8.415 0.511 1.00 97.81 92 SER A CA 1
ATOM 819 C C . SER A 1 92 ? 1.297 -7.697 1.841 1.00 97.81 92 SER A C 1
ATOM 821 O O . SER A 1 92 ? 0.194 -7.787 2.385 1.00 97.81 92 SER A O 1
ATOM 823 N N . LEU A 1 93 ? 2.279 -6.964 2.377 1.00 98.25 93 LEU A N 1
ATOM 824 C CA . LEU A 1 93 ? 2.104 -6.164 3.594 1.00 98.25 93 LEU A CA 1
ATOM 825 C C . LEU A 1 93 ? 1.146 -4.987 3.379 1.00 98.25 93 LEU A C 1
ATOM 827 O O . LEU A 1 93 ? 0.414 -4.639 4.308 1.00 98.25 93 LEU A O 1
ATOM 831 N N . VAL A 1 94 ? 1.088 -4.411 2.174 1.00 98.06 94 VAL A N 1
ATOM 832 C CA . VAL A 1 94 ? 0.107 -3.366 1.839 1.00 98.06 94 VAL A CA 1
ATOM 833 C C . VAL A 1 94 ? -1.319 -3.901 1.976 1.00 98.06 94 VAL A C 1
ATOM 835 O O . VAL A 1 94 ? -2.144 -3.255 2.621 1.00 98.06 94 VAL A O 1
ATOM 838 N N . TYR A 1 95 ? -1.607 -5.118 1.503 1.00 97.94 95 TYR A N 1
ATOM 839 C CA . TYR A 1 95 ? -2.921 -5.747 1.708 1.00 97.94 95 TYR A CA 1
ATOM 840 C C . TYR A 1 95 ? -3.256 -5.961 3.190 1.00 97.94 95 TYR A C 1
ATOM 842 O O . TYR A 1 95 ? -4.397 -5.738 3.602 1.00 97.94 95 TYR A O 1
ATOM 850 N N . VAL A 1 96 ? -2.279 -6.352 4.018 1.00 98.19 96 VAL A N 1
ATOM 851 C CA . VAL A 1 96 ? -2.463 -6.457 5.480 1.00 98.19 96 VAL A CA 1
ATOM 852 C C . VAL A 1 96 ? -2.780 -5.089 6.084 1.00 98.19 96 VAL A C 1
ATOM 854 O O . VAL A 1 96 ? -3.688 -4.978 6.910 1.00 98.19 96 VAL A O 1
ATOM 857 N N . GLY A 1 97 ? -2.075 -4.042 5.650 1.00 97.75 97 GLY A N 1
ATOM 858 C CA . GLY A 1 97 ? -2.330 -2.660 6.048 1.00 97.75 97 GLY A CA 1
ATOM 859 C C . GLY A 1 97 ? -3.745 -2.207 5.690 1.00 97.75 97 GLY A C 1
ATOM 860 O O . GLY A 1 97 ? -4.461 -1.700 6.553 1.00 97.75 97 GLY A O 1
ATOM 861 N N . ILE A 1 98 ? -4.180 -2.466 4.454 1.00 97.94 98 ILE A N 1
ATOM 862 C CA . ILE A 1 98 ? -5.547 -2.201 3.990 1.00 97.94 98 ILE A CA 1
ATOM 863 C C . ILE A 1 98 ? -6.559 -2.922 4.885 1.00 97.94 98 ILE A C 1
ATOM 865 O O . ILE A 1 98 ? -7.449 -2.278 5.439 1.00 97.94 98 ILE A O 1
ATOM 869 N N . ALA A 1 99 ? -6.404 -4.234 5.090 1.00 97.62 99 ALA A N 1
ATOM 870 C CA . ALA A 1 99 ? -7.309 -5.014 5.933 1.00 97.62 99 ALA A CA 1
ATOM 871 C C . ALA A 1 99 ? -7.392 -4.436 7.354 1.00 97.62 99 ALA A C 1
ATOM 873 O O . ALA A 1 99 ? -8.484 -4.237 7.891 1.00 97.62 99 ALA A O 1
ATOM 874 N N . ARG A 1 100 ? -6.240 -4.100 7.948 1.00 96.69 100 ARG A N 1
ATOM 875 C CA . ARG A 1 100 ? -6.152 -3.525 9.292 1.00 96.69 100 ARG A CA 1
ATOM 876 C C . ARG A 1 100 ? -6.875 -2.189 9.402 1.00 96.69 100 ARG A C 1
ATOM 878 O O . ARG A 1 100 ? -7.565 -1.979 10.405 1.00 96.69 100 ARG A O 1
ATOM 885 N N . LEU A 1 101 ? -6.705 -1.308 8.415 1.00 95.62 101 LEU A N 1
ATOM 886 C CA . LEU A 1 101 ? -7.347 0.005 8.373 1.00 95.62 101 LEU A CA 1
ATOM 887 C C . LEU A 1 101 ? -8.854 -0.119 8.135 1.00 95.62 101 LEU A C 1
ATOM 889 O O . LEU A 1 101 ? -9.620 0.508 8.856 1.00 95.62 101 LEU A O 1
ATOM 893 N N . LEU A 1 102 ? -9.303 -0.988 7.228 1.00 95.38 102 LEU A N 1
ATOM 894 C CA . LEU A 1 102 ? -10.733 -1.225 6.993 1.00 95.38 102 LEU A CA 1
ATOM 895 C C . LEU A 1 102 ? -11.439 -1.779 8.237 1.00 95.38 102 LEU A C 1
ATOM 897 O O . LEU A 1 102 ? -12.491 -1.275 8.631 1.00 95.38 102 LEU A O 1
ATOM 901 N N . VAL A 1 103 ? -10.834 -2.767 8.904 1.00 94.50 103 VAL A N 1
ATOM 902 C CA . VAL A 1 103 ? -11.328 -3.304 10.182 1.00 94.50 103 VAL A CA 1
ATOM 903 C C . VAL A 1 103 ? -11.336 -2.208 11.247 1.00 94.50 103 VAL A C 1
ATOM 905 O O . VAL A 1 103 ? -12.326 -2.056 11.964 1.00 94.50 103 VAL A O 1
ATOM 908 N N . PHE A 1 104 ? -10.273 -1.403 11.331 1.00 92.12 104 PHE A N 1
ATOM 909 C CA . PHE A 1 104 ? -10.215 -0.285 12.267 1.00 92.12 104 PHE A CA 1
ATOM 910 C C . PHE A 1 104 ? -11.315 0.744 12.002 1.00 92.12 104 PHE A C 1
ATOM 912 O O . PHE A 1 104 ? -11.924 1.206 12.958 1.00 92.12 104 PHE A O 1
ATOM 919 N N . TYR A 1 105 ? -11.596 1.100 10.748 1.00 91.12 105 TYR A N 1
ATOM 920 C CA . TYR A 1 105 ? -12.550 2.150 10.387 1.00 91.12 105 TYR A CA 1
ATOM 921 C C . TYR A 1 105 ? -13.990 1.696 10.566 1.00 91.12 105 TYR A C 1
ATOM 923 O O . TYR A 1 105 ? -14.739 2.324 11.318 1.00 91.12 105 TYR A O 1
ATOM 931 N N . PHE A 1 106 ? -14.350 0.567 9.965 1.00 89.12 106 PHE A N 1
ATOM 932 C CA . PHE A 1 106 ? -15.746 0.195 9.746 1.00 89.12 106 PHE A CA 1
ATOM 933 C C . PHE A 1 106 ? -16.267 -0.885 10.690 1.00 89.12 106 PHE A C 1
ATOM 935 O O . PHE A 1 106 ? -17.400 -1.335 10.541 1.00 89.12 106 PHE A O 1
ATOM 942 N N . SER A 1 107 ? -15.465 -1.326 11.661 1.00 86.62 107 SER A N 1
ATOM 943 C CA . SER A 1 107 ? -15.855 -2.430 12.531 1.00 86.62 107 SER A CA 1
ATOM 944 C C . SER A 1 107 ? -15.610 -2.165 14.019 1.00 86.62 107 SER A C 1
ATOM 946 O O . SER A 1 107 ? -14.975 -1.192 14.448 1.00 86.62 107 SER A O 1
ATOM 948 N N . GLU A 1 108 ? -16.136 -3.076 14.829 1.00 84.31 108 GLU A N 1
ATOM 949 C CA . GLU A 1 108 ? -15.873 -3.139 16.266 1.00 84.31 108 GLU A CA 1
ATOM 950 C C . GLU A 1 108 ? -14.565 -3.876 16.572 1.00 84.31 108 GLU A C 1
ATOM 952 O O . GLU A 1 108 ? -14.245 -4.102 17.736 1.00 84.31 108 GLU A O 1
ATOM 957 N N . GLU A 1 109 ? -13.811 -4.239 15.529 1.00 84.56 109 GLU A N 1
ATOM 958 C CA . GLU A 1 109 ? -12.596 -5.038 15.601 1.00 84.56 109 GLU A CA 1
ATOM 959 C C . GLU A 1 109 ? -12.874 -6.380 16.295 1.00 84.56 109 GLU A C 1
ATOM 961 O O . GLU A 1 109 ? -12.090 -6.869 17.096 1.00 84.56 109 GLU A O 1
ATOM 966 N N . LYS A 1 110 ? -14.022 -7.011 16.019 1.00 88.19 110 LYS A N 1
ATOM 967 C CA . LYS A 1 110 ? -14.266 -8.399 16.443 1.00 88.19 110 LYS A CA 1
ATOM 968 C C . LYS A 1 110 ? -13.490 -9.350 15.530 1.00 88.19 110 LYS A C 1
ATOM 970 O O . LYS A 1 110 ? -13.360 -9.095 14.338 1.00 88.19 110 LYS A O 1
ATOM 975 N N . LEU A 1 111 ? -13.025 -10.484 16.065 1.00 90.44 111 LEU A N 1
ATOM 976 C CA . LEU A 1 111 ? -12.228 -11.460 15.302 1.00 90.44 111 LEU A CA 1
ATOM 977 C C . LEU A 1 111 ? -12.910 -11.888 13.992 1.00 90.44 111 LEU A C 1
ATOM 979 O O . LEU A 1 111 ? -12.267 -11.920 12.948 1.00 90.44 111 LEU A O 1
ATOM 983 N N . TRP A 1 112 ? -14.217 -12.161 14.034 1.00 90.88 112 TRP A N 1
ATOM 984 C CA . TRP A 1 112 ? -14.974 -12.540 12.840 1.00 90.88 112 TRP A CA 1
ATOM 985 C C . TRP A 1 112 ? -15.020 -11.416 11.796 1.00 90.88 112 TRP A C 1
ATOM 987 O O . TRP A 1 112 ? -14.948 -11.707 10.612 1.00 90.88 112 TRP A O 1
ATOM 997 N N . GLN A 1 113 ? -15.059 -10.142 12.209 1.00 92.50 113 GLN A N 1
ATOM 998 C CA . GLN A 1 113 ? -15.031 -8.997 11.289 1.00 92.50 113 GLN A CA 1
ATOM 999 C C . GLN A 1 113 ? -13.672 -8.901 10.593 1.00 92.50 113 GLN A C 1
ATOM 1001 O O . GLN A 1 113 ? -13.621 -8.663 9.389 1.00 92.50 113 GLN A O 1
ATOM 1006 N N . THR A 1 114 ? -12.579 -9.158 11.324 1.00 94.88 114 THR A N 1
ATOM 1007 C CA . THR A 1 114 ? -11.237 -9.275 10.737 1.00 94.88 114 THR A CA 1
ATOM 1008 C C . THR A 1 114 ? -11.185 -10.383 9.690 1.00 94.88 114 THR A C 1
ATOM 1010 O O . THR A 1 114 ? -10.733 -10.144 8.574 1.00 94.88 114 THR A O 1
ATOM 1013 N N . ILE A 1 115 ? -11.695 -11.573 10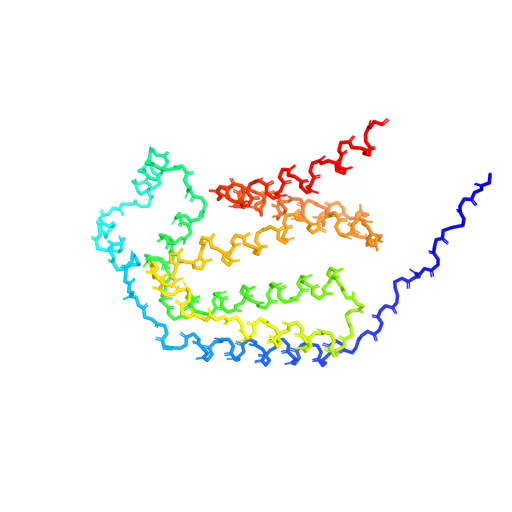.021 1.00 95.94 115 ILE A N 1
ATOM 1014 C CA . ILE A 1 115 ? -11.751 -12.710 9.092 1.00 95.94 115 ILE A CA 1
ATOM 1015 C C . ILE A 1 115 ? -12.573 -12.349 7.850 1.00 95.94 115 ILE A C 1
ATOM 1017 O O . ILE A 1 115 ? -12.125 -12.615 6.735 1.00 95.94 115 ILE A O 1
ATOM 1021 N N . THR A 1 116 ? -13.731 -11.704 8.019 1.00 95.94 116 THR A N 1
ATOM 1022 C CA . THR A 1 116 ? -14.587 -11.274 6.907 1.00 95.94 116 THR A CA 1
ATOM 1023 C C . THR A 1 116 ? -13.858 -10.305 5.983 1.00 95.94 116 THR A C 1
ATOM 1025 O O . THR A 1 116 ? -13.822 -10.540 4.779 1.00 95.94 116 THR A O 1
ATOM 1028 N N . VAL A 1 117 ? -13.232 -9.250 6.515 1.00 96.44 117 VAL A N 1
ATOM 1029 C CA . VAL A 1 117 ? -12.498 -8.271 5.694 1.00 96.44 117 VAL A CA 1
ATOM 1030 C C . VAL A 1 117 ? -11.337 -8.931 4.948 1.00 96.44 117 VAL A C 1
ATOM 1032 O O . VAL A 1 117 ? -11.209 -8.741 3.741 1.00 96.44 117 VAL A O 1
ATOM 1035 N N . CYS A 1 118 ? -10.527 -9.749 5.628 1.00 97.56 118 CYS A N 1
ATOM 1036 C CA . CYS A 1 118 ? -9.447 -10.498 4.981 1.00 97.56 118 CYS A CA 1
ATOM 1037 C C . CYS A 1 118 ? -9.976 -11.412 3.864 1.00 97.56 118 CYS A C 1
ATOM 1039 O O . CYS A 1 118 ? -9.398 -11.463 2.781 1.00 97.56 118 CYS A O 1
ATOM 1041 N N . SER A 1 119 ? -11.101 -12.091 4.097 1.00 96.50 119 SER A N 1
ATOM 1042 C CA . SER A 1 119 ? -11.723 -12.979 3.109 1.00 96.50 119 SER A CA 1
ATOM 1043 C C . SER A 1 119 ? -12.231 -12.211 1.889 1.00 96.50 119 SER A C 1
ATOM 1045 O O . SER A 1 119 ? -11.987 -12.635 0.765 1.00 96.50 119 SER A O 1
ATOM 1047 N N . LEU A 1 120 ? -12.873 -11.055 2.082 1.00 95.38 120 LEU A N 1
ATOM 1048 C CA . LEU A 1 120 ? -13.336 -10.205 0.979 1.00 95.38 120 LEU A CA 1
ATOM 1049 C C . LEU A 1 120 ? -12.176 -9.719 0.104 1.00 95.38 120 LEU A C 1
ATOM 1051 O O . LEU A 1 120 ? -12.294 -9.719 -1.118 1.00 95.38 120 LEU A O 1
ATOM 1055 N N . ILE A 1 121 ? -11.040 -9.367 0.710 1.00 95.31 121 ILE A N 1
ATOM 1056 C CA . ILE A 1 121 ? -9.839 -8.979 -0.039 1.00 95.31 121 ILE A CA 1
ATOM 1057 C C . ILE A 1 121 ? -9.284 -10.168 -0.838 1.00 95.31 121 ILE A C 1
ATOM 1059 O O . ILE A 1 121 ? -8.892 -10.000 -1.990 1.00 95.31 121 ILE A O 1
ATOM 1063 N N . LEU A 1 122 ? -9.295 -11.386 -0.281 1.00 94.94 122 LEU A N 1
ATOM 1064 C CA . LEU A 1 122 ? -8.886 -12.589 -1.020 1.00 94.94 122 LEU A CA 1
ATOM 1065 C C . LEU A 1 122 ? -9.793 -12.884 -2.223 1.00 94.94 122 LEU A C 1
ATOM 1067 O O . LEU A 1 122 ? -9.316 -13.431 -3.215 1.00 94.94 122 LEU A O 1
ATOM 1071 N N . LEU A 1 123 ? -11.069 -12.508 -2.173 1.00 92.94 123 LEU A N 1
ATOM 1072 C CA . LEU A 1 123 ? -11.997 -12.687 -3.293 1.00 92.94 123 LEU A CA 1
ATOM 1073 C C . LEU A 1 123 ? -11.784 -11.680 -4.432 1.00 92.94 123 LEU A C 1
ATOM 1075 O O . LEU A 1 123 ? -12.366 -11.856 -5.502 1.00 92.94 123 LEU A O 1
ATOM 1079 N N . PHE A 1 124 ? -10.954 -10.649 -4.242 1.00 88.12 124 PHE A N 1
ATOM 1080 C CA . PHE A 1 124 ? -10.670 -9.681 -5.297 1.00 88.12 124 PHE A CA 1
ATOM 1081 C C . PHE A 1 124 ? -10.026 -10.368 -6.525 1.00 88.12 124 PHE A C 1
ATOM 1083 O O . PHE A 1 124 ? -9.076 -11.153 -6.365 1.00 88.12 124 PHE A O 1
ATOM 1090 N N . PRO A 1 125 ? -10.529 -10.106 -7.750 1.00 86.00 125 PRO A N 1
ATOM 1091 C CA . PRO A 1 125 ? -10.046 -10.751 -8.965 1.00 86.00 125 PRO A CA 1
ATOM 1092 C C . PRO A 1 125 ? -8.648 -10.243 -9.318 1.00 86.00 125 PRO A C 1
ATOM 1094 O O . PRO A 1 125 ? -8.448 -9.097 -9.716 1.00 86.00 125 PRO A O 1
ATOM 1097 N N . ARG A 1 126 ? -7.663 -11.129 -9.185 1.00 79.12 126 ARG A N 1
ATOM 1098 C CA . ARG A 1 126 ? -6.252 -10.788 -9.375 1.00 79.12 126 ARG A CA 1
ATOM 1099 C C . ARG A 1 126 ? -5.894 -10.485 -10.827 1.00 79.12 126 ARG A C 1
ATOM 1101 O O . ARG A 1 126 ? -4.995 -9.685 -11.053 1.00 79.12 126 ARG A O 1
ATOM 1108 N N . ASP A 1 127 ? -6.588 -11.078 -11.792 1.00 81.75 127 ASP A N 1
ATOM 1109 C CA . ASP A 1 127 ? -6.273 -10.923 -13.221 1.00 81.75 127 ASP A CA 1
ATOM 1110 C C . ASP A 1 127 ? -6.377 -9.464 -13.691 1.00 81.75 127 ASP A C 1
ATOM 1112 O O . ASP A 1 127 ? -5.700 -9.044 -14.630 1.00 81.75 127 ASP A O 1
ATOM 1116 N N . TYR A 1 128 ? -7.151 -8.647 -12.969 1.00 82.69 128 TYR A N 1
ATOM 1117 C CA . TYR A 1 128 ? -7.194 -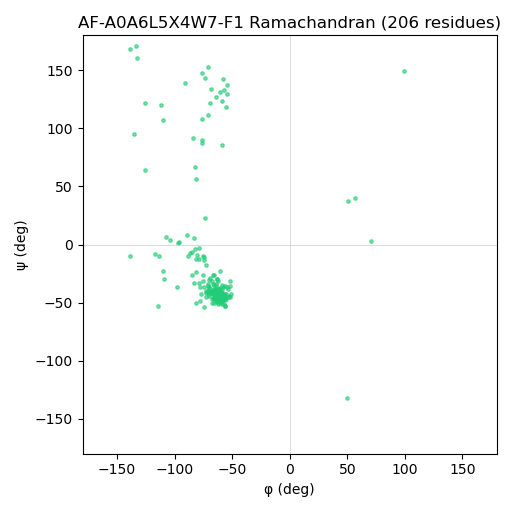7.203 -13.174 1.00 82.69 128 TYR A CA 1
ATOM 1118 C C . TYR A 1 128 ? -5.814 -6.542 -12.987 1.00 82.69 128 TYR A C 1
ATOM 1120 O O . TYR A 1 128 ? -5.456 -5.611 -13.709 1.00 82.69 128 TYR A O 1
ATOM 1128 N N . LEU A 1 129 ? -5.012 -7.065 -12.052 1.00 84.75 129 LEU A N 1
ATOM 1129 C CA . LEU A 1 129 ? -3.705 -6.530 -11.669 1.00 84.75 129 LEU A CA 1
ATOM 1130 C C . LEU A 1 129 ? -2.578 -6.892 -12.643 1.00 84.75 129 LEU A C 1
ATOM 1132 O O . LEU A 1 129 ? -1.504 -6.314 -12.548 1.00 84.75 129 LEU A O 1
ATOM 1136 N N . SER A 1 130 ? -2.790 -7.829 -13.571 1.00 89.06 130 SER A N 1
ATOM 1137 C CA . SER A 1 130 ? -1.784 -8.184 -14.587 1.00 89.06 130 SER A CA 1
ATOM 1138 C C . SER A 1 130 ? -1.857 -7.345 -15.863 1.00 89.06 130 SER A C 1
ATOM 1140 O O . SER A 1 130 ? -0.956 -7.441 -16.692 1.00 89.06 130 SER A O 1
ATOM 1142 N N . SER A 1 131 ? -2.907 -6.538 -16.038 1.00 85.81 131 SER A N 1
ATOM 1143 C CA . SER A 1 131 ? -3.202 -5.841 -17.300 1.00 85.81 131 SER A CA 1
ATOM 1144 C C . SER A 1 131 ? -2.043 -4.966 -17.799 1.00 85.81 131 SER A C 1
ATOM 1146 O O . SER A 1 131 ? -1.569 -5.170 -18.915 1.00 85.81 131 SER A O 1
ATOM 1148 N N . ALA A 1 132 ? -1.530 -4.068 -16.954 1.00 87.00 132 ALA A N 1
ATOM 1149 C CA . ALA A 1 132 ? -0.359 -3.235 -17.241 1.00 87.00 132 ALA A CA 1
ATOM 1150 C C . ALA A 1 132 ? 0.951 -3.820 -16.676 1.00 87.00 132 ALA A C 1
ATOM 1152 O O . ALA A 1 132 ? 2.012 -3.232 -16.824 1.00 87.00 132 ALA A O 1
ATOM 1153 N N . GLY A 1 133 ? 0.916 -4.998 -16.055 1.00 93.69 133 GLY A N 1
ATOM 1154 C CA . GLY A 1 133 ? 2.012 -5.492 -15.217 1.00 93.69 133 GLY A CA 1
ATOM 1155 C C . GLY A 1 133 ? 1.711 -5.260 -13.741 1.00 93.69 133 GLY A C 1
ATOM 1156 O O . GLY A 1 133 ? 0.963 -4.352 -13.370 1.00 93.69 133 GLY A O 1
ATOM 1157 N N . TYR A 1 134 ? 2.215 -6.147 -12.892 1.00 95.75 134 TYR A N 1
ATOM 1158 C CA . TYR A 1 134 ? 1.779 -6.205 -11.505 1.00 95.75 134 TYR A CA 1
ATOM 1159 C C . TYR A 1 134 ? 2.310 -5.040 -10.678 1.00 95.75 134 TYR A C 1
ATOM 1161 O O . TYR A 1 134 ? 1.549 -4.497 -9.884 1.00 95.75 134 TYR A O 1
ATOM 1169 N N . ILE A 1 135 ? 3.565 -4.623 -10.877 1.00 96.25 135 ILE A N 1
ATOM 1170 C CA . ILE A 1 135 ? 4.124 -3.482 -10.139 1.00 96.25 135 ILE A CA 1
ATOM 1171 C C . ILE A 1 135 ? 3.408 -2.206 -10.582 1.00 96.25 135 ILE A C 1
ATOM 1173 O O . ILE A 1 135 ? 2.881 -1.489 -9.734 1.00 96.25 135 ILE A O 1
ATOM 1177 N N . ALA A 1 136 ? 3.314 -1.960 -11.893 1.00 93.88 136 ALA A N 1
ATOM 1178 C CA . ALA A 1 136 ? 2.627 -0.796 -12.445 1.00 93.88 136 ALA A CA 1
ATOM 1179 C C . ALA A 1 136 ? 1.169 -0.703 -11.975 1.00 93.88 136 ALA A C 1
ATOM 1181 O O . ALA A 1 136 ? 0.678 0.377 -11.643 1.00 93.88 136 ALA A O 1
ATOM 1182 N N . THR A 1 137 ? 0.452 -1.829 -11.947 1.00 92.94 137 THR A N 1
ATOM 1183 C CA . THR A 1 137 ? -0.968 -1.827 -11.585 1.00 92.94 137 THR A CA 1
ATOM 1184 C C . THR A 1 137 ? -1.156 -1.684 -10.072 1.00 92.94 137 THR A C 1
ATOM 1186 O O . THR A 1 137 ? -2.010 -0.908 -9.636 1.00 92.94 137 THR A O 1
ATOM 1189 N N . THR A 1 138 ? -0.375 -2.369 -9.227 1.00 94.25 138 THR A N 1
ATOM 1190 C CA . THR A 1 138 ? -0.575 -2.244 -7.773 1.00 94.25 138 THR A CA 1
ATOM 1191 C C . THR A 1 138 ? -0.134 -0.889 -7.233 1.00 94.25 138 THR A C 1
ATOM 1193 O O . THR A 1 138 ? -0.849 -0.352 -6.384 1.00 94.25 138 THR A O 1
ATOM 1196 N N . THR A 1 139 ? 0.934 -0.274 -7.753 1.00 93.75 139 THR A N 1
ATOM 1197 C CA . THR A 1 139 ? 1.320 1.088 -7.342 1.00 93.75 139 THR A CA 1
ATOM 1198 C C . THR A 1 139 ? 0.277 2.130 -7.749 1.00 93.75 139 THR A C 1
ATOM 1200 O O . THR A 1 139 ? 0.013 3.056 -6.989 1.00 93.75 139 THR A O 1
ATOM 1203 N N . ASN A 1 140 ? -0.385 1.959 -8.896 1.00 90.38 140 ASN A N 1
ATOM 1204 C CA . ASN A 1 140 ? -1.409 2.900 -9.355 1.00 90.38 140 ASN A CA 1
ATOM 1205 C C . ASN A 1 140 ? -2.771 2.735 -8.666 1.00 90.38 140 ASN A C 1
ATOM 1207 O O . ASN A 1 140 ? -3.454 3.733 -8.444 1.00 90.38 140 ASN A O 1
ATOM 1211 N N . TYR A 1 141 ? -3.178 1.519 -8.290 1.00 89.81 141 TYR A N 1
ATOM 1212 C CA . TYR A 1 141 ? -4.524 1.286 -7.742 1.00 89.81 141 TYR A CA 1
ATOM 1213 C C . TYR A 1 141 ? -4.522 0.842 -6.278 1.00 89.81 141 TYR A C 1
ATOM 1215 O O . TYR A 1 141 ? -5.191 1.450 -5.442 1.00 89.81 141 TYR A O 1
ATOM 1223 N N . ILE A 1 142 ? -3.766 -0.203 -5.938 1.00 93.56 142 ILE A N 1
ATOM 1224 C CA . ILE A 1 142 ? -3.789 -0.792 -4.590 1.00 93.56 142 ILE A CA 1
ATOM 1225 C C . ILE A 1 142 ? -3.087 0.126 -3.589 1.00 93.56 142 ILE A C 1
ATOM 1227 O O . ILE A 1 142 ? -3.619 0.394 -2.511 1.00 93.56 142 ILE A O 1
ATOM 1231 N N . TYR A 1 143 ? -1.920 0.654 -3.953 1.00 95.12 143 TYR A N 1
ATOM 1232 C CA . TYR A 1 143 ? -1.145 1.546 -3.094 1.00 95.12 143 TYR A CA 1
ATOM 1233 C C . TYR A 1 143 ? -1.841 2.893 -2.969 1.00 95.12 143 TYR A C 1
ATOM 1235 O O . TYR A 1 143 ? -1.888 3.453 -1.880 1.00 95.12 143 TYR A O 1
ATOM 1243 N N . THR A 1 144 ? -2.465 3.365 -4.044 1.00 93.06 144 THR A N 1
ATOM 1244 C CA . THR A 1 144 ? -3.296 4.568 -4.035 1.00 93.06 144 THR A CA 1
ATOM 1245 C C . THR A 1 144 ? -4.503 4.409 -3.115 1.00 93.06 144 THR A C 1
ATOM 1247 O O . THR A 1 144 ? -4.764 5.283 -2.291 1.00 93.06 144 THR A O 1
ATOM 1250 N N . PHE A 1 145 ? -5.196 3.267 -3.154 1.00 92.62 145 PHE A N 1
ATOM 1251 C CA . PHE A 1 145 ? -6.265 2.978 -2.199 1.00 92.62 145 PHE A CA 1
ATOM 1252 C C . PHE A 1 145 ? -5.749 2.921 -0.754 1.00 92.62 145 PHE A C 1
ATOM 1254 O O . PHE A 1 145 ? -6.351 3.507 0.146 1.00 92.62 145 PHE A O 1
ATOM 1261 N N . PHE A 1 146 ? -4.605 2.276 -0.519 1.00 95.56 146 PHE A N 1
ATOM 1262 C CA . PHE A 1 146 ? -3.974 2.266 0.799 1.00 95.56 146 PHE A CA 1
ATOM 1263 C C . PHE A 1 146 ? -3.591 3.676 1.273 1.00 95.56 146 PHE A C 1
ATOM 1265 O O . PHE A 1 146 ? -3.822 4.025 2.431 1.00 95.56 146 PHE A O 1
ATOM 1272 N N . ALA A 1 147 ? -3.078 4.512 0.373 1.00 94.75 147 ALA A N 1
ATOM 1273 C CA . ALA A 1 147 ? -2.725 5.900 0.628 1.00 94.75 147 ALA A CA 1
ATOM 1274 C C . ALA A 1 147 ? -3.952 6.752 0.980 1.00 94.75 147 ALA A C 1
ATOM 1276 O O . ALA A 1 147 ? -3.882 7.537 1.924 1.00 94.75 147 ALA A O 1
ATOM 1277 N N . VAL A 1 148 ? -5.094 6.541 0.313 1.00 92.56 148 VAL A N 1
ATOM 1278 C CA . VAL A 1 148 ? -6.383 7.150 0.690 1.00 92.56 148 VAL A CA 1
ATOM 1279 C C . VAL A 1 148 ? -6.765 6.767 2.116 1.00 92.56 148 VAL A C 1
ATOM 1281 O O . VAL A 1 148 ? -7.119 7.644 2.902 1.00 92.56 148 VAL A O 1
ATOM 1284 N N . LEU A 1 149 ? -6.664 5.481 2.477 1.00 94.31 149 LEU A N 1
ATOM 1285 C CA . LEU A 1 149 ? -6.953 5.041 3.844 1.00 94.31 149 LEU A CA 1
ATOM 1286 C C . LEU A 1 149 ? -6.028 5.752 4.842 1.00 94.31 149 LEU A C 1
ATOM 1288 O O . LEU A 1 149 ? -6.506 6.332 5.809 1.00 94.31 149 LEU A O 1
ATOM 1292 N N . ILE A 1 150 ? -4.722 5.809 4.578 1.00 94.81 150 ILE A N 1
ATOM 1293 C CA . ILE A 1 150 ? -3.778 6.548 5.429 1.00 94.81 150 ILE A CA 1
ATOM 1294 C C . ILE A 1 150 ? -4.154 8.037 5.534 1.00 94.81 150 ILE A C 1
ATOM 1296 O O . ILE A 1 150 ? -4.117 8.592 6.633 1.00 94.81 150 ILE A O 1
ATOM 1300 N N . ALA A 1 151 ? -4.545 8.679 4.430 1.00 92.50 151 ALA A N 1
ATOM 1301 C CA . ALA A 1 151 ? -4.912 10.094 4.395 1.00 92.50 151 ALA A CA 1
ATOM 1302 C C . ALA A 1 151 ? -6.113 10.415 5.300 1.00 92.50 151 ALA A C 1
ATOM 1304 O O . ALA A 1 151 ? -6.124 11.451 5.963 1.00 92.50 151 ALA A O 1
ATOM 1305 N N . VAL A 1 152 ? -7.098 9.514 5.386 1.00 91.31 152 VAL A N 1
ATOM 1306 C CA . VAL A 1 152 ? -8.297 9.700 6.225 1.00 91.31 152 VAL A CA 1
ATOM 1307 C C . VAL A 1 152 ? -8.118 9.233 7.675 1.00 91.31 152 VAL A C 1
ATOM 1309 O O . VAL A 1 152 ? -8.980 9.488 8.519 1.00 91.31 152 VAL A O 1
ATOM 1312 N N . LEU A 1 153 ? -6.995 8.590 8.013 1.00 91.81 1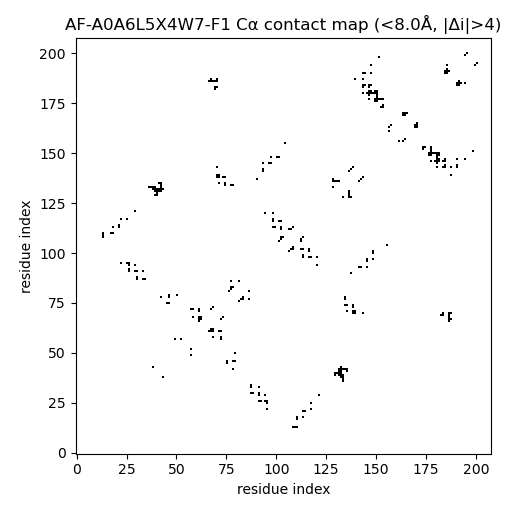53 LEU A N 1
ATOM 1313 C CA . LEU A 1 153 ? -6.710 8.094 9.364 1.00 91.81 153 LEU A CA 1
ATOM 1314 C C . LEU A 1 153 ? -6.876 9.148 10.479 1.00 91.81 153 LEU A C 1
ATOM 1316 O O . LEU A 1 153 ? -7.495 8.807 11.492 1.00 91.81 153 LEU A O 1
ATOM 1320 N N . PRO A 1 154 ? -6.390 10.402 10.348 1.00 90.00 154 PRO A N 1
ATOM 1321 C CA . PRO A 1 154 ? -6.564 11.413 11.391 1.00 90.00 154 PRO A CA 1
ATOM 1322 C C . PRO A 1 154 ? -8.041 11.722 11.656 1.00 90.00 154 PRO A C 1
ATOM 1324 O O . PRO A 1 154 ? -8.438 11.869 12.810 1.00 90.00 154 PRO A O 1
ATOM 1327 N N . ILE A 1 155 ? -8.864 11.756 10.603 1.00 89.06 155 ILE A N 1
ATOM 1328 C CA . ILE A 1 155 ? -10.304 12.026 10.697 1.00 89.06 155 ILE A CA 1
ATOM 1329 C C . ILE A 1 155 ? -10.977 10.910 11.491 1.00 89.06 155 ILE A C 1
ATOM 1331 O O . ILE A 1 155 ? -11.695 11.172 12.452 1.00 89.06 155 ILE A O 1
ATOM 1335 N N . VAL A 1 156 ? -10.686 9.649 11.158 1.00 89.12 156 VAL A N 1
ATOM 1336 C CA . VAL A 1 156 ? -11.272 8.508 11.873 1.00 89.12 156 VAL A CA 1
ATOM 1337 C C . VAL A 1 156 ? -10.812 8.456 13.330 1.00 89.12 156 VAL A C 1
ATOM 1339 O O . VAL A 1 156 ? -11.610 8.148 14.213 1.00 89.12 156 VAL A O 1
ATOM 1342 N N . LEU A 1 157 ? -9.547 8.778 13.609 1.00 88.75 157 LEU A N 1
ATOM 1343 C CA . LEU A 1 157 ? -9.044 8.858 14.982 1.00 88.75 157 LEU A CA 1
ATOM 1344 C C . LEU A 1 157 ? -9.770 9.940 15.787 1.00 88.75 157 LEU A C 1
ATOM 1346 O O . LEU A 1 157 ? -10.074 9.704 16.956 1.00 88.75 157 LEU A O 1
ATOM 1350 N N . ALA A 1 158 ? -10.067 11.091 15.177 1.00 85.88 158 ALA A N 1
ATOM 1351 C CA . ALA A 1 158 ? -10.817 12.170 15.816 1.00 85.88 158 ALA A CA 1
ATOM 1352 C C . ALA A 1 158 ? -12.274 11.762 16.076 1.00 85.88 158 ALA A C 1
ATOM 1354 O O . ALA A 1 158 ? -12.753 11.898 17.198 1.00 85.88 158 ALA A O 1
ATOM 1355 N N . LEU A 1 159 ? -12.946 11.169 15.081 1.00 87.19 159 LEU A N 1
ATOM 1356 C CA . LEU A 1 159 ? -14.325 10.676 15.202 1.00 87.19 159 LEU A CA 1
ATOM 1357 C C . LEU A 1 159 ? -14.477 9.565 16.249 1.00 87.19 159 LEU A C 1
ATOM 1359 O O . LEU A 1 159 ? -15.527 9.443 16.873 1.00 87.19 159 LEU A O 1
ATOM 1363 N N . LYS A 1 160 ? -13.439 8.745 16.447 1.00 84.94 160 LYS A N 1
ATOM 1364 C CA . LYS A 1 160 ? -13.404 7.694 17.478 1.00 84.94 160 LYS A CA 1
ATOM 1365 C C . LYS A 1 160 ? -12.860 8.177 18.825 1.00 84.94 160 LYS A C 1
ATOM 1367 O O . LYS A 1 160 ? -12.622 7.338 19.692 1.00 84.94 160 LYS A O 1
ATOM 1372 N N . GLU A 1 161 ? -12.637 9.484 18.982 1.00 85.62 161 GLU A N 1
ATOM 1373 C CA . GLU A 1 161 ? -12.108 10.122 20.196 1.00 85.62 161 GLU A CA 1
ATOM 1374 C C . GLU A 1 161 ? -10.824 9.445 20.718 1.00 85.62 161 GLU A C 1
ATOM 1376 O O . GLU A 1 161 ? -10.602 9.284 21.920 1.00 85.62 161 GLU A O 1
ATOM 1381 N N . TYR A 1 162 ? -9.957 9.002 19.801 1.00 82.12 162 TYR A N 1
ATOM 1382 C CA . TYR A 1 162 ? -8.741 8.286 20.169 1.00 82.12 162 TYR A CA 1
ATOM 1383 C C . TYR A 1 162 ? -7.774 9.243 20.889 1.00 82.12 162 TYR A C 1
ATOM 1385 O O . TYR A 1 162 ? -7.499 10.330 20.372 1.00 82.12 162 TYR A O 1
ATOM 1393 N N . PRO A 1 163 ? -7.162 8.857 22.027 1.00 81.38 163 PRO A N 1
ATOM 1394 C CA . PRO A 1 163 ? -6.350 9.755 22.863 1.00 81.38 163 PRO A CA 1
ATOM 1395 C C . PRO A 1 163 ? -4.973 10.090 22.258 1.00 81.38 163 PRO A C 1
ATOM 1397 O O . PRO 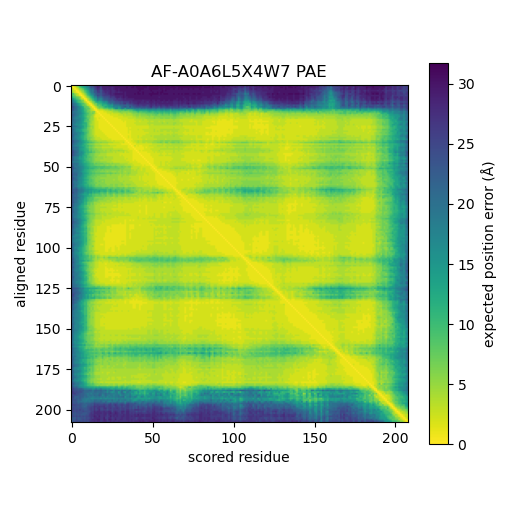A 1 163 ? -4.019 10.409 22.958 1.00 81.38 163 PRO A O 1
ATOM 1400 N N . VAL A 1 164 ? -4.822 9.975 20.941 1.00 82.44 164 VAL A N 1
ATOM 1401 C CA . VAL A 1 164 ? -3.570 10.252 20.240 1.00 82.44 164 VAL A CA 1
ATOM 1402 C C . VAL A 1 164 ? -3.294 11.751 20.117 1.00 82.44 164 VAL A C 1
ATOM 1404 O O . VAL A 1 164 ? -2.134 12.153 20.076 1.00 82.44 164 VAL A O 1
ATOM 1407 N N . PHE A 1 165 ? -4.347 12.575 20.129 1.00 83.44 165 PHE A N 1
ATOM 1408 C CA . PHE A 1 165 ? -4.250 14.027 19.958 1.00 83.44 165 PHE A CA 1
ATOM 1409 C C . PHE A 1 165 ? -3.702 14.772 21.178 1.00 83.44 165 PHE A C 1
ATOM 1411 O O . PHE A 1 165 ? -3.336 15.938 21.062 1.00 83.44 165 PHE A O 1
ATOM 1418 N N . SER A 1 166 ? -3.576 14.107 22.330 1.00 83.00 166 SER A N 1
ATOM 1419 C CA . SER A 1 166 ? -2.910 14.676 23.507 1.00 83.00 166 SER A CA 1
ATOM 1420 C C . SER A 1 166 ? -1.381 14.565 23.449 1.00 83.00 166 SER A C 1
ATOM 1422 O O . SER A 1 166 ? -0.693 15.186 24.255 1.00 83.00 166 SER A O 1
ATOM 1424 N N . ASP A 1 167 ? -0.829 13.772 22.525 1.00 87.94 167 ASP A N 1
ATOM 1425 C CA . ASP A 1 167 ? 0.613 13.576 22.362 1.00 87.94 167 ASP A CA 1
ATOM 1426 C C . ASP A 1 167 ? 1.100 14.225 21.061 1.00 87.94 167 ASP A C 1
ATOM 1428 O O . ASP A 1 167 ? 0.897 13.705 19.959 1.00 87.94 167 ASP A O 1
ATOM 1432 N N . LYS A 1 168 ? 1.808 15.353 21.195 1.00 84.12 168 LYS A N 1
ATOM 1433 C CA . LYS A 1 168 ? 2.313 16.139 20.061 1.00 84.12 168 LYS A CA 1
ATOM 1434 C C . LYS A 1 168 ? 3.161 15.313 19.087 1.00 84.12 168 LYS A C 1
ATOM 1436 O O . LYS A 1 168 ? 3.072 15.539 17.884 1.00 84.12 168 LYS A O 1
ATOM 1441 N N . LYS A 1 169 ? 3.970 14.356 19.564 1.00 87.31 169 LYS A N 1
ATOM 1442 C CA . LYS A 1 169 ? 4.813 13.534 18.675 1.00 87.31 169 LYS A CA 1
ATOM 1443 C C . LYS A 1 169 ? 3.959 12.614 17.811 1.00 87.31 169 LYS A C 1
ATOM 1445 O O . LYS A 1 169 ? 4.218 12.483 16.617 1.00 87.31 169 LYS A O 1
ATOM 1450 N N . LYS A 1 170 ? 2.924 12.011 18.401 1.00 87.06 170 LYS A N 1
ATOM 1451 C CA . LYS A 1 170 ? 2.003 11.134 17.669 1.00 87.06 170 LYS A CA 1
ATOM 1452 C C . LYS A 1 170 ? 1.167 11.914 16.662 1.00 87.06 170 LYS A C 1
ATOM 1454 O O . LYS A 1 170 ? 1.008 11.443 15.542 1.00 87.06 170 LYS A O 1
ATOM 1459 N N . VAL A 1 171 ? 0.708 13.113 17.029 1.00 86.00 171 VAL A N 1
ATOM 1460 C CA . VAL A 1 171 ? 0.010 14.020 16.105 1.00 86.00 171 VAL A CA 1
ATOM 1461 C C . VAL A 1 171 ? 0.882 14.335 14.897 1.00 86.00 171 VAL A C 1
ATOM 1463 O O . VAL A 1 171 ? 0.443 14.126 13.774 1.00 86.00 171 VAL A O 1
ATOM 1466 N N . VAL A 1 172 ? 2.132 14.760 15.108 1.00 87.12 172 VAL A N 1
ATOM 1467 C CA . VAL A 1 172 ? 3.055 15.061 14.002 1.00 87.12 172 VAL A CA 1
ATOM 1468 C C . VAL A 1 172 ? 3.267 13.839 13.106 1.00 87.12 172 VAL A C 1
ATOM 1470 O O . VAL A 1 172 ? 3.171 13.960 11.889 1.00 87.12 172 VAL A O 1
ATOM 1473 N N . GLY A 1 173 ? 3.499 12.657 13.688 1.00 88.88 173 GLY A N 1
ATOM 1474 C CA . GLY A 1 173 ? 3.668 11.425 12.913 1.00 88.88 173 GLY A CA 1
ATOM 1475 C C . GLY A 1 173 ? 2.441 11.083 12.061 1.00 88.88 173 GLY A C 1
ATOM 1476 O O . GLY A 1 173 ? 2.577 10.790 10.876 1.00 88.88 173 GLY A O 1
ATOM 1477 N N . ILE A 1 174 ? 1.241 11.180 12.638 1.00 90.06 174 ILE A N 1
ATOM 1478 C CA . ILE A 1 174 ? -0.022 10.942 11.926 1.00 90.06 174 ILE A CA 1
ATOM 1479 C C . ILE A 1 174 ? -0.236 11.972 10.816 1.00 90.06 174 ILE A C 1
ATOM 1481 O O . ILE A 1 174 ? -0.616 11.590 9.714 1.00 90.06 174 ILE A O 1
ATOM 1485 N N . SER A 1 175 ? 0.043 13.251 11.070 1.00 87.06 175 SER A N 1
ATOM 1486 C CA . SER A 1 175 ? -0.094 14.304 10.063 1.00 87.06 175 SER A CA 1
ATOM 1487 C C . SER A 1 175 ? 0.870 14.115 8.892 1.00 87.06 175 SER A C 1
ATOM 1489 O O . SER A 1 175 ? 0.471 14.313 7.750 1.00 87.06 175 SER A O 1
ATOM 1491 N N . ILE A 1 176 ? 2.116 13.696 9.147 1.00 91.12 176 ILE A N 1
ATOM 1492 C CA . ILE A 1 176 ? 3.091 13.396 8.085 1.00 91.12 176 ILE A CA 1
ATOM 1493 C C . ILE A 1 176 ? 2.615 12.212 7.240 1.00 91.12 176 ILE A C 1
ATOM 1495 O O . ILE A 1 176 ? 2.630 12.293 6.014 1.00 91.12 176 ILE A O 1
ATOM 1499 N N . LEU A 1 177 ? 2.164 11.130 7.883 1.00 91.12 177 LEU A N 1
ATOM 1500 C CA . LEU A 1 177 ? 1.633 9.965 7.175 1.00 91.12 177 LEU A CA 1
ATOM 1501 C C . LEU A 1 177 ? 0.410 10.334 6.334 1.00 91.12 177 LEU A C 1
ATOM 1503 O O . LEU A 1 177 ? 0.339 9.959 5.168 1.00 91.12 177 LEU A O 1
ATOM 1507 N N . ALA A 1 178 ? -0.522 11.099 6.902 1.00 91.00 178 ALA A N 1
ATOM 1508 C CA . ALA A 1 178 ? -1.719 11.539 6.201 1.00 91.00 178 ALA A CA 1
ATOM 1509 C C . ALA A 1 178 ? -1.391 12.458 5.019 1.00 91.00 178 ALA A C 1
ATOM 1511 O O . ALA A 1 178 ? -1.971 12.293 3.951 1.00 91.00 178 ALA A O 1
ATOM 1512 N N . LEU A 1 179 ? -0.428 13.374 5.173 1.00 90.06 179 LEU A N 1
ATOM 1513 C CA . LEU A 1 179 ? 0.048 14.224 4.083 1.00 90.06 179 LEU A CA 1
ATOM 1514 C C . LEU A 1 179 ? 0.686 13.395 2.965 1.00 90.06 179 LEU A C 1
ATOM 1516 O O . LEU A 1 179 ? 0.397 13.631 1.797 1.00 90.06 179 LEU A O 1
ATOM 1520 N N . PHE A 1 180 ? 1.518 12.410 3.306 1.00 90.00 180 PHE A N 1
ATOM 1521 C CA . PHE A 1 180 ? 2.098 11.507 2.314 1.00 90.00 180 PHE A CA 1
ATOM 1522 C C . PHE A 1 180 ? 1.015 10.704 1.584 1.00 90.00 180 PHE A C 1
ATOM 1524 O O . PHE A 1 180 ? 1.023 10.638 0.358 1.00 90.00 180 PHE A O 1
ATOM 1531 N N . GLY A 1 181 ? 0.048 10.153 2.325 1.00 90.88 181 GLY A N 1
ATOM 1532 C CA . GLY A 1 181 ? -1.099 9.450 1.753 1.00 90.88 181 GLY A CA 1
ATOM 1533 C C . GLY A 1 181 ? -1.918 10.343 0.820 1.00 90.88 181 GLY A C 1
ATOM 1534 O O . GLY A 1 181 ? -2.279 9.920 -0.273 1.00 90.88 181 GLY A O 1
ATOM 1535 N N . LEU A 1 182 ? -2.144 11.601 1.212 1.00 89.31 182 LEU A N 1
ATOM 1536 C CA . LEU A 1 182 ? -2.848 12.588 0.399 1.00 89.31 182 LEU A CA 1
ATOM 1537 C C . LEU A 1 182 ? -2.089 12.872 -0.898 1.00 89.31 182 LEU A C 1
ATOM 1539 O O . LEU A 1 182 ? -2.684 12.765 -1.960 1.00 89.31 182 LEU A O 1
ATOM 1543 N N . LEU A 1 183 ? -0.791 13.179 -0.821 1.00 89.06 183 LEU A N 1
ATOM 1544 C CA . LEU A 1 183 ? 0.044 13.463 -1.992 1.00 89.06 183 LEU A CA 1
ATOM 1545 C C . LEU A 1 183 ? 0.111 12.276 -2.957 1.00 89.06 183 LEU A C 1
ATOM 1547 O O . LEU A 1 183 ? 0.011 12.465 -4.165 1.00 89.06 183 LEU A O 1
ATOM 1551 N N . TYR A 1 184 ? 0.243 11.058 -2.431 1.00 91.38 184 TYR A N 1
ATOM 1552 C CA . TYR A 1 184 ? 0.253 9.850 -3.250 1.00 91.38 184 TYR A CA 1
ATOM 1553 C C . TYR A 1 184 ? -1.104 9.635 -3.933 1.00 91.38 184 TYR A C 1
ATOM 1555 O O . TYR A 1 184 ? -1.169 9.385 -5.133 1.00 91.38 184 TYR A O 1
ATOM 1563 N N . ALA A 1 185 ? -2.199 9.777 -3.181 1.00 88.44 185 ALA A N 1
ATOM 1564 C CA . ALA A 1 185 ? -3.543 9.520 -3.678 1.00 88.44 185 ALA A CA 1
ATOM 1565 C C . ALA A 1 185 ? -4.049 10.577 -4.670 1.00 88.44 185 ALA A C 1
ATOM 1567 O O . ALA A 1 185 ? -4.676 10.228 -5.669 1.00 88.44 185 ALA A O 1
ATOM 1568 N N . THR A 1 186 ? -3.784 11.863 -4.425 1.00 83.56 186 THR A N 1
ATOM 1569 C CA . THR A 1 186 ? -4.210 12.954 -5.319 1.00 83.56 186 THR A CA 1
ATOM 1570 C C . THR A 1 186 ? -3.386 13.029 -6.596 1.00 83.56 186 THR A C 1
ATOM 1572 O O . THR A 1 186 ? -3.796 13.684 -7.550 1.00 83.56 186 THR A O 1
ATOM 1575 N N . ASN A 1 187 ? -2.251 12.335 -6.644 1.00 82.81 187 ASN A N 1
ATOM 1576 C CA . ASN A 1 187 ? -1.460 12.202 -7.854 1.00 82.81 187 ASN A CA 1
ATOM 1577 C C . ASN A 1 187 ? -2.019 11.152 -8.832 1.00 82.81 187 ASN A C 1
ATOM 1579 O O . ASN A 1 187 ? -1.515 11.021 -9.945 1.00 82.81 187 ASN A O 1
ATOM 1583 N N . HIS A 1 188 ? -3.098 10.461 -8.445 1.00 76.69 188 HIS A N 1
ATOM 1584 C CA . HIS A 1 188 ? -3.897 9.611 -9.317 1.00 76.69 188 HIS A CA 1
ATOM 1585 C C . HIS A 1 188 ? -5.291 10.227 -9.542 1.00 76.69 188 HIS A C 1
ATOM 1587 O O . HIS A 1 188 ? -6.076 10.388 -8.602 1.00 76.69 188 HIS A O 1
ATOM 1593 N N . ASP A 1 189 ? -5.634 10.517 -10.802 1.00 64.81 189 ASP A N 1
ATOM 1594 C CA . ASP A 1 189 ? -6.781 11.364 -11.192 1.00 64.81 189 ASP A CA 1
ATOM 1595 C C . ASP A 1 189 ? -8.120 10.962 -10.541 1.00 64.81 189 ASP A C 1
ATOM 1597 O O . ASP A 1 189 ? -8.880 11.800 -10.056 1.00 64.81 189 ASP A O 1
ATOM 1601 N N . GLN A 1 190 ? -8.407 9.660 -10.480 1.00 65.12 190 GLN A N 1
ATOM 1602 C CA . GLN A 1 190 ? -9.668 9.140 -9.937 1.00 65.12 190 GLN A CA 1
ATOM 1603 C C . GLN A 1 190 ? -9.795 9.317 -8.415 1.00 65.12 190 GLN A C 1
ATOM 1605 O O . GLN A 1 190 ? -10.878 9.615 -7.911 1.00 65.12 190 GLN A O 1
ATOM 1610 N N . TYR A 1 191 ? -8.701 9.157 -7.669 1.00 60.72 191 TYR A N 1
ATOM 1611 C CA . TYR A 1 191 ? -8.723 9.229 -6.206 1.00 60.72 191 TYR A CA 1
ATOM 1612 C C . TYR A 1 191 ? -8.608 10.668 -5.702 1.00 60.72 191 TYR A C 1
ATOM 1614 O O . TYR A 1 191 ? -9.176 10.987 -4.656 1.00 60.72 191 TYR A O 1
ATOM 1622 N N . ALA A 1 192 ? -7.985 11.558 -6.482 1.00 60.50 192 ALA A N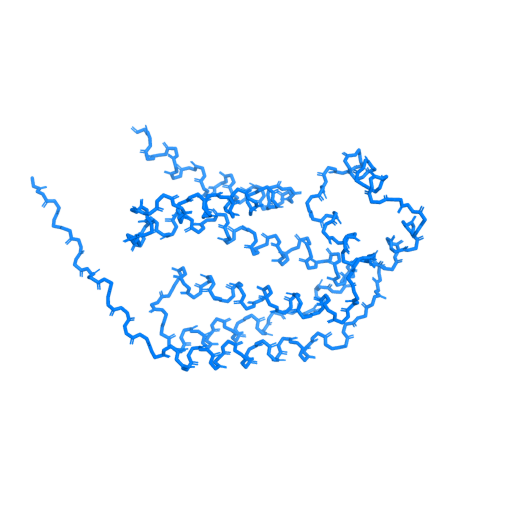 1
ATOM 1623 C CA . ALA A 1 192 ? -8.036 12.999 -6.256 1.00 60.50 192 ALA A CA 1
ATOM 1624 C C . ALA A 1 192 ? -9.486 13.503 -6.164 1.00 60.50 192 ALA A C 1
ATOM 1626 O O . ALA A 1 192 ? -9.833 14.228 -5.233 1.00 60.50 192 ALA A O 1
ATOM 1627 N N . MET A 1 193 ? -10.356 13.052 -7.075 1.00 58.84 193 MET A N 1
ATOM 1628 C CA . MET A 1 193 ? -11.780 13.408 -7.082 1.00 58.84 193 MET A CA 1
ATOM 1629 C C . MET A 1 193 ? -12.539 12.862 -5.869 1.00 58.84 193 MET A C 1
ATOM 1631 O O . MET A 1 193 ? -13.342 13.580 -5.278 1.00 58.84 193 MET A O 1
ATOM 1635 N N . VAL A 1 194 ? -12.267 11.619 -5.456 1.00 63.62 194 VAL A N 1
ATOM 1636 C CA . VAL A 1 194 ? -12.894 11.015 -4.264 1.00 63.62 194 VAL A CA 1
ATOM 1637 C C . VAL A 1 194 ? -12.482 11.753 -2.989 1.00 63.62 194 VAL A C 1
ATOM 1639 O O . VAL A 1 194 ? -13.322 12.021 -2.134 1.00 63.62 194 VAL A O 1
ATOM 1642 N N . LEU A 1 195 ? -11.210 12.131 -2.862 1.00 63.19 195 LEU A N 1
ATOM 1643 C CA . LEU A 1 195 ? -10.716 12.882 -1.707 1.00 63.19 195 LEU A CA 1
ATOM 1644 C C . LEU A 1 195 ? -11.241 14.325 -1.690 1.00 63.19 195 LEU A C 1
ATOM 1646 O O . LEU A 1 195 ? -11.666 14.800 -0.638 1.00 63.19 195 LEU A O 1
ATOM 1650 N N . MET A 1 196 ? -11.294 15.002 -2.840 1.00 57.75 196 MET A N 1
ATOM 1651 C CA . MET A 1 196 ? -11.917 16.327 -2.953 1.00 57.75 196 MET A CA 1
ATOM 1652 C C . MET A 1 196 ? -13.422 16.292 -2.650 1.00 57.75 196 MET A C 1
ATOM 1654 O O . MET A 1 196 ? -13.925 17.192 -1.989 1.00 57.75 196 MET A O 1
ATOM 1658 N N . GLY A 1 197 ? -14.137 15.249 -3.081 1.00 54.75 197 GLY A N 1
ATOM 1659 C CA . GLY A 1 197 ? -15.574 15.101 -2.840 1.00 54.75 197 GLY A CA 1
ATOM 1660 C C . GLY A 1 197 ? -15.949 14.554 -1.457 1.00 54.75 197 GLY A C 1
ATOM 1661 O O . GLY A 1 197 ? -17.063 14.792 -1.010 1.00 54.75 197 GLY A O 1
ATOM 1662 N N . GLY A 1 198 ? -15.057 13.822 -0.781 1.00 55.09 198 GLY A N 1
ATOM 1663 C CA . GLY A 1 198 ? -15.355 13.147 0.490 1.00 55.09 198 GLY A CA 1
ATOM 1664 C C . GLY A 1 198 ? -14.693 13.751 1.731 1.00 55.09 198 GLY A C 1
ATOM 1665 O O . GLY A 1 198 ? -15.254 13.656 2.813 1.00 55.09 198 GLY A O 1
ATOM 1666 N N . VAL A 1 199 ? -13.512 14.370 1.607 1.00 53.94 199 VAL A N 1
ATOM 1667 C CA . VAL A 1 199 ? -12.757 14.907 2.760 1.00 53.94 199 VAL A CA 1
ATOM 1668 C C . VAL A 1 199 ? -12.986 16.406 2.948 1.00 53.94 199 VAL A C 1
ATOM 1670 O O . VAL A 1 199 ? -13.062 16.888 4.078 1.00 53.94 199 VAL A O 1
ATOM 1673 N N . PHE A 1 200 ? -13.114 17.159 1.855 1.00 50.09 200 PHE A N 1
ATOM 1674 C CA . PHE A 1 200 ? -13.249 18.613 1.924 1.00 50.09 200 PHE A CA 1
ATOM 1675 C C . PHE A 1 200 ? -14.645 19.120 2.314 1.00 50.09 200 PHE A C 1
ATOM 1677 O O . PHE A 1 200 ? -14.684 20.097 3.058 1.00 50.09 200 PHE A O 1
ATOM 1684 N N . PRO A 1 201 ? -15.781 18.511 1.915 1.00 49.00 201 PRO A N 1
ATOM 1685 C CA . PRO A 1 201 ? -17.091 19.052 2.282 1.00 49.00 201 PRO A CA 1
ATOM 1686 C C . PRO A 1 201 ? -17.363 19.004 3.786 1.00 49.00 201 PRO A C 1
ATOM 1688 O O . PRO A 1 201 ? -17.825 19.996 4.337 1.00 49.00 201 PRO A O 1
ATOM 1691 N N . ASP A 1 202 ? -17.004 17.916 4.471 1.00 42.81 202 ASP A N 1
ATOM 1692 C CA . ASP A 1 202 ? -17.209 17.802 5.922 1.00 42.81 202 ASP A CA 1
ATOM 1693 C C . ASP A 1 202 ? -16.256 18.713 6.714 1.00 42.81 202 ASP A C 1
ATOM 1695 O O . ASP A 1 202 ? -16.648 19.297 7.724 1.00 42.81 202 ASP A O 1
ATOM 1699 N N . ALA A 1 203 ? -15.024 18.914 6.230 1.00 42.31 203 ALA A N 1
ATOM 1700 C CA . ALA A 1 203 ? -14.105 19.893 6.808 1.00 42.31 203 ALA A CA 1
ATOM 1701 C C . ALA A 1 203 ? -14.612 21.336 6.611 1.00 42.31 203 ALA A C 1
ATOM 1703 O O . ALA A 1 203 ? -14.546 22.130 7.546 1.00 42.31 203 ALA A O 1
ATOM 1704 N N . LEU A 1 204 ? -15.176 21.665 5.441 1.00 34.75 204 LEU A N 1
ATOM 1705 C CA . LEU A 1 204 ? -15.724 22.993 5.140 1.00 34.75 204 LEU A CA 1
ATOM 1706 C C . LEU A 1 204 ? -17.026 23.273 5.911 1.00 34.75 204 LEU A C 1
ATOM 1708 O O . LEU A 1 204 ? -17.202 24.368 6.433 1.00 34.75 204 LEU A O 1
ATOM 1712 N N . LEU A 1 205 ? -17.909 22.277 6.039 1.00 37.91 205 LEU A N 1
ATOM 1713 C CA . LEU A 1 205 ? -19.171 22.372 6.787 1.00 37.91 205 LEU A CA 1
ATOM 1714 C C . LEU A 1 205 ? -18.978 22.393 8.307 1.00 37.91 205 LEU A C 1
ATOM 1716 O O . LEU A 1 205 ? -19.887 22.779 9.030 1.00 37.91 205 LEU A O 1
ATOM 1720 N N . SER A 1 206 ? -17.812 21.982 8.808 1.00 38.00 206 SER A N 1
ATOM 1721 C CA . SER A 1 206 ? -17.463 22.111 10.229 1.00 38.00 206 SER A CA 1
ATOM 1722 C C . SER A 1 206 ? -16.871 23.482 10.598 1.00 38.00 206 SER A C 1
ATOM 1724 O O . SER A 1 206 ? -16.638 23.751 11.777 1.00 38.00 206 SER A O 1
ATOM 1726 N N . VAL A 1 207 ? -16.622 24.337 9.597 1.00 39.97 207 VAL A N 1
ATOM 1727 C CA . VAL A 1 207 ? -16.008 25.673 9.730 1.00 39.97 207 VAL A CA 1
ATOM 1728 C C . VAL A 1 207 ? -16.989 26.808 9.369 1.00 39.97 207 VAL A C 1
ATOM 1730 O O . VAL A 1 207 ? -16.693 27.970 9.647 1.00 39.97 207 VAL A O 1
ATOM 1733 N N . ILE A 1 208 ? -18.162 26.488 8.811 1.00 35.38 208 ILE A N 1
ATOM 1734 C CA . ILE A 1 208 ? -19.270 27.424 8.526 1.00 35.38 208 ILE A CA 1
ATOM 1735 C C . ILE A 1 208 ? -20.410 27.153 9.508 1.00 35.38 208 ILE A C 1
ATOM 1737 O O . ILE A 1 208 ? -20.947 28.135 10.066 1.00 35.38 208 ILE A O 1
#

pLDDT: mean 84.65, std 16.77, range [34.75, 98.44]

Organism: NCBI:txid2606632